Protein AF-A0AAD5J5Q8-F1 (afdb_monomer_lite)

Radius of gyration: 25.9 Å; chains: 1; bounding box: 58×42×84 Å

InterPro domains:
  IPR001480 Bulb-type lectin domain [PF01453] (125-225)
  IPR001480 Bulb-type lectin domain [PS50927] (76-200)
  IPR001480 Bulb-type lectin domain [SM00108] (83-208)
  IPR001480 Bulb-type lectin domain [cd00028] (82-208)
  IPR036426 Bulb-type lectin domain superfamily [G3DSA:2.90.10.10] (71-205)
  IPR036426 Bulb-type lectin domain superfamily [SSF51110] (126-225)

Foldseek 3Di:
DDDDDDDDDDDDWDWDWFAFDPDGDTDTDTWDDDDPPDTPPDPPDDDDPVDDGDDDDDPVVVVVVVVVPDPPPPAAQKAFQVDKAFQVGGWHAAPVRQKIWHWDDPDPDQWIWIFMFGRPDPPTDTWATFLPPFTDHHRQWMWHQDPQRWTFIAGNPPRDTSGIFDFPDHAPAGWMFGQHNQRKTFIAHPPDPPPDDPGTSGIRLVPGDPHDTPPRDDDADPVVRD

Organism: Acer negundo (NCBI:txid4023)

pLDDT: mean 70.09, std 24.11, range [25.02, 97.69]

Structure (mmCIF, N/CA/C/O backbone):
data_AF-A0AAD5J5Q8-F1
#
_entry.id   AF-A0AAD5J5Q8-F1
#
loop_
_atom_site.group_PDB
_atom_site.id
_atom_site.type_symbol
_atom_site.label_atom_id
_atom_site.label_alt_id
_atom_site.label_comp_id
_atom_site.label_asym_id
_atom_site.label_entity_id
_atom_site.label_seq_id
_atom_site.pdbx_PDB_ins_code
_atom_site.Cartn_x
_atom_site.Cartn_y
_atom_site.Cartn_z
_atom_site.occupancy
_atom_site.B_iso_or_equiv
_atom_site.auth_seq_id
_atom_site.auth_comp_id
_atom_site.auth_asym_id
_atom_site.auth_atom_id
_atom_site.pdbx_PDB_model_num
ATOM 1 N N . MET A 1 1 ? -5.977 0.776 64.882 1.00 45.34 1 MET A N 1
ATOM 2 C CA . MET A 1 1 ? -5.045 1.395 63.919 1.00 45.34 1 MET A CA 1
ATOM 3 C C . MET A 1 1 ? -3.908 0.405 63.716 1.00 45.34 1 MET A C 1
ATOM 5 O O . MET A 1 1 ? -3.032 0.314 64.561 1.00 45.34 1 MET A O 1
ATOM 9 N N . SER A 1 2 ? -4.004 -0.436 62.689 1.00 29.66 2 SER A N 1
ATOM 10 C CA . SER A 1 2 ? -2.975 -1.421 62.342 1.00 29.66 2 SER A CA 1
ATOM 11 C C . SER A 1 2 ? -3.128 -1.814 60.874 1.00 29.66 2 SER A C 1
ATOM 13 O O . SER A 1 2 ? -4.227 -2.082 60.392 1.00 29.66 2 SER A O 1
ATOM 15 N N . HIS A 1 3 ? -2.001 -1.775 60.168 1.00 35.12 3 HIS A N 1
ATOM 16 C CA . HIS A 1 3 ? -1.828 -2.230 58.798 1.00 35.12 3 HIS A CA 1
ATOM 17 C C . HIS A 1 3 ? -2.262 -3.691 58.631 1.00 35.12 3 HIS A C 1
ATOM 19 O O . HIS A 1 3 ? -1.796 -4.561 59.363 1.00 35.12 3 HIS A O 1
ATOM 25 N N . LEU A 1 4 ? -3.046 -3.965 57.589 1.00 28.20 4 LEU A N 1
ATOM 26 C CA . LEU A 1 4 ? -3.069 -5.268 56.930 1.00 28.20 4 LEU A CA 1
ATOM 27 C C . LEU A 1 4 ? -2.602 -5.063 55.488 1.00 28.20 4 LEU A C 1
ATOM 29 O O . LEU A 1 4 ? -3.319 -4.557 54.630 1.00 28.20 4 LEU A O 1
ATOM 33 N N . LEU A 1 5 ? -1.333 -5.404 55.277 1.00 28.20 5 LEU A N 1
ATOM 34 C CA . LEU A 1 5 ? -0.741 -5.683 53.978 1.00 28.20 5 LEU A CA 1
ATOM 35 C C . LEU A 1 5 ? -1.409 -6.944 53.425 1.00 28.20 5 LEU A C 1
ATOM 37 O O . LEU A 1 5 ? -1.157 -8.036 53.927 1.00 28.20 5 LEU A O 1
ATOM 41 N N . GLU A 1 6 ? -2.203 -6.813 52.368 1.00 27.95 6 GLU A N 1
ATOM 42 C CA . GLU A 1 6 ? -2.595 -7.958 51.549 1.00 27.95 6 GLU A CA 1
ATOM 43 C C . GLU A 1 6 ? -1.787 -7.907 50.246 1.00 27.95 6 GLU A C 1
ATOM 45 O O . GLU A 1 6 ? -2.148 -7.265 49.261 1.00 27.95 6 GLU A O 1
ATOM 50 N N . LYS A 1 7 ? -0.614 -8.552 50.271 1.00 28.62 7 LYS A N 1
ATOM 51 C CA . LYS A 1 7 ? 0.125 -8.902 49.056 1.00 28.62 7 LYS A CA 1
ATOM 52 C C . LYS A 1 7 ? -0.587 -10.079 48.396 1.00 28.62 7 LYS A C 1
ATOM 54 O O . LYS A 1 7 ? -0.563 -11.189 48.913 1.00 28.62 7 LYS A O 1
ATOM 59 N N . SER A 1 8 ? -1.141 -9.852 47.213 1.00 25.20 8 SER A N 1
ATOM 60 C CA . SER A 1 8 ? -1.470 -10.915 46.266 1.00 25.20 8 SER A CA 1
ATOM 61 C C . SER A 1 8 ? -1.384 -10.346 44.849 1.00 25.20 8 SER A C 1
ATOM 63 O O . SER A 1 8 ? -2.361 -9.845 44.296 1.00 25.20 8 SER A O 1
ATOM 65 N N . LEU A 1 9 ? -0.192 -10.440 44.248 1.00 26.61 9 LEU A N 1
ATOM 66 C CA . LEU A 1 9 ? -0.082 -10.510 42.796 1.00 26.61 9 LEU A CA 1
ATOM 67 C C . LEU A 1 9 ? -0.696 -11.846 42.367 1.00 26.61 9 LEU A C 1
ATOM 69 O O . LEU A 1 9 ? -0.119 -12.907 42.602 1.00 26.61 9 LEU A O 1
ATOM 73 N N . ARG A 1 10 ? -1.852 -11.790 41.710 1.00 25.02 10 ARG A N 1
ATOM 74 C CA . ARG A 1 10 ? -2.280 -12.820 40.765 1.00 25.02 10 ARG A CA 1
ATOM 75 C C . ARG A 1 10 ? -2.812 -12.120 39.530 1.00 25.02 10 ARG A C 1
ATOM 77 O O . ARG A 1 10 ? -3.832 -11.441 39.562 1.00 25.02 10 ARG A O 1
ATOM 84 N N . VAL A 1 11 ? -2.054 -12.276 38.458 1.00 30.77 11 VAL A N 1
ATOM 85 C CA . VAL A 1 11 ? -2.411 -11.879 37.103 1.00 30.77 11 VAL A CA 1
ATOM 86 C C . VAL A 1 11 ? -3.711 -12.620 36.733 1.00 30.77 11 VAL A C 1
ATOM 88 O O . VAL A 1 11 ? -3.783 -13.839 36.864 1.00 30.77 11 VAL A O 1
ATOM 91 N N . TYR A 1 12 ? -4.740 -11.852 36.353 1.00 31.75 12 TYR A N 1
ATOM 92 C CA . TYR A 1 12 ? -6.105 -12.261 35.967 1.00 31.75 12 TYR A CA 1
ATOM 93 C C . TYR A 1 12 ? -6.987 -12.942 37.029 1.00 31.75 12 TYR A C 1
ATOM 95 O O . TYR A 1 12 ? -7.215 -14.142 36.958 1.00 31.75 12 TYR A O 1
ATOM 103 N N . ASN A 1 13 ? -7.603 -12.169 37.931 1.00 32.56 13 ASN A N 1
ATOM 104 C CA . ASN A 1 13 ? -8.931 -12.492 38.482 1.00 32.56 13 ASN A CA 1
ATOM 105 C C . ASN A 1 13 ? -9.625 -11.200 38.939 1.00 32.56 13 ASN A C 1
ATOM 107 O O . ASN A 1 13 ? -9.245 -10.596 39.939 1.00 32.56 13 ASN A O 1
ATOM 111 N N . TYR A 1 14 ? -10.635 -10.765 38.191 1.00 37.22 14 TYR A N 1
ATOM 112 C CA . TYR A 1 14 ? -11.490 -9.634 38.546 1.00 37.22 14 TYR A CA 1
ATOM 113 C C . TYR A 1 14 ? -12.473 -10.064 39.646 1.00 37.22 14 TYR A C 1
ATOM 115 O O . TYR A 1 14 ? -13.093 -11.126 39.574 1.00 37.22 14 TYR A O 1
ATOM 123 N N . LYS A 1 15 ? -12.603 -9.243 40.690 1.00 36.81 15 LYS A N 1
ATOM 124 C CA . LYS A 1 15 ? -13.518 -9.468 41.816 1.00 36.81 15 LYS A CA 1
ATOM 125 C C . LYS A 1 15 ? -14.766 -8.620 41.576 1.00 36.81 15 LYS A C 1
ATOM 127 O O . LYS A 1 15 ? -14.724 -7.412 41.768 1.00 36.81 15 LYS A O 1
ATOM 132 N N . ILE A 1 16 ? -15.860 -9.233 41.126 1.00 38.16 16 ILE A N 1
ATOM 133 C CA . ILE A 1 16 ? -17.147 -8.534 40.982 1.00 38.16 16 ILE A CA 1
ATOM 134 C C . ILE A 1 16 ? -17.804 -8.457 42.364 1.00 38.16 16 ILE A C 1
ATOM 136 O O . ILE A 1 16 ? -17.923 -9.471 43.055 1.00 38.16 16 ILE A O 1
ATOM 140 N N . ILE A 1 17 ? -18.201 -7.252 42.778 1.00 40.69 17 ILE A N 1
ATOM 141 C CA . ILE A 1 17 ? -18.896 -7.002 44.045 1.00 40.69 17 ILE A CA 1
ATOM 142 C C . ILE A 1 17 ? -20.374 -6.781 43.732 1.00 40.69 17 ILE A C 1
ATOM 144 O O . ILE A 1 17 ? -20.731 -5.787 43.106 1.00 40.69 17 ILE A O 1
ATOM 148 N N . LEU A 1 18 ? -21.234 -7.687 44.192 1.00 35.91 18 LEU A N 1
ATOM 149 C CA . LEU A 1 18 ? -22.682 -7.490 44.166 1.00 35.91 18 LEU A CA 1
ATOM 150 C C . LEU A 1 18 ? -23.135 -6.973 45.538 1.00 35.91 18 LEU A C 1
ATOM 152 O O . LEU A 1 18 ? -22.719 -7.491 46.578 1.00 35.91 18 LEU A O 1
ATOM 156 N N . ARG A 1 19 ? -23.967 -5.928 45.548 1.00 37.31 19 ARG A N 1
ATOM 157 C CA . ARG A 1 19 ? -24.668 -5.434 46.742 1.00 37.31 19 ARG A CA 1
ATOM 158 C C . ARG A 1 19 ? -26.163 -5.648 46.544 1.00 37.31 19 ARG A C 1
ATOM 160 O O . ARG A 1 19 ? -26.732 -5.107 45.602 1.00 37.31 19 ARG A O 1
ATOM 167 N N . GLU A 1 20 ? -26.788 -6.394 47.446 1.00 35.38 20 GLU A N 1
ATOM 168 C CA . GLU A 1 20 ? -28.247 -6.466 47.534 1.00 35.38 20 GLU A CA 1
ATOM 169 C C . GLU A 1 20 ? -28.809 -5.181 48.155 1.00 35.38 20 GLU A C 1
ATOM 171 O O . GLU A 1 20 ? -28.300 -4.681 49.163 1.00 35.38 20 GLU A O 1
ATOM 176 N N . TYR A 1 21 ? -29.883 -4.650 47.571 1.00 29.38 21 TYR A N 1
ATOM 177 C CA . TYR A 1 21 ? -30.655 -3.570 48.182 1.00 29.38 21 TYR A CA 1
ATOM 178 C C . TYR A 1 21 ? -31.656 -4.182 49.170 1.00 29.38 21 TYR A C 1
ATOM 180 O O . TYR A 1 21 ? -32.653 -4.770 48.767 1.00 29.38 21 TYR A O 1
ATOM 188 N N . GLY A 1 22 ? -31.361 -4.074 50.469 1.00 42.50 22 GLY A N 1
ATOM 189 C CA . GLY A 1 22 ? -32.278 -4.466 51.551 1.00 42.50 22 GLY A CA 1
ATOM 190 C C . GLY A 1 22 ? -31.645 -5.242 52.711 1.00 42.50 22 GLY A C 1
ATOM 191 O O . GLY A 1 22 ? -32.155 -5.177 53.826 1.00 42.50 22 GLY A O 1
ATOM 192 N N . ARG A 1 23 ? -30.505 -5.914 52.508 1.00 37.88 23 ARG A N 1
ATOM 193 C CA . ARG A 1 23 ? -29.684 -6.502 53.585 1.00 37.88 23 ARG A CA 1
ATOM 194 C C . ARG A 1 23 ? -28.202 -6.381 53.248 1.00 37.88 23 ARG A C 1
ATOM 196 O O . ARG A 1 23 ? -27.784 -6.629 52.125 1.00 37.88 23 ARG A O 1
ATOM 203 N N . ALA A 1 24 ? -27.398 -5.993 54.236 1.00 36.62 24 ALA A N 1
ATOM 204 C CA . ALA A 1 24 ? -25.956 -5.797 54.105 1.00 36.62 24 ALA A CA 1
ATOM 205 C C . ALA A 1 24 ? -25.187 -7.132 54.039 1.00 36.62 24 ALA A C 1
ATOM 207 O O . ALA A 1 24 ? -24.360 -7.419 54.902 1.00 36.62 24 ALA A O 1
ATOM 208 N N . GLN A 1 25 ? -25.442 -7.953 53.021 1.00 35.97 25 GLN A N 1
ATOM 209 C CA . GLN A 1 25 ? -24.678 -9.170 52.766 1.00 35.97 25 GLN A CA 1
ATOM 210 C C . GLN A 1 25 ? -23.899 -9.007 51.456 1.00 35.97 25 GLN A C 1
ATOM 212 O O . GLN A 1 25 ? -24.466 -8.782 50.392 1.00 35.97 25 GLN A O 1
ATOM 217 N N . LYS A 1 26 ? -22.565 -9.045 51.551 1.00 39.25 26 LYS A N 1
ATOM 218 C CA . LYS A 1 26 ? -21.660 -9.028 50.394 1.00 39.25 26 LYS A CA 1
ATOM 219 C C . LYS A 1 26 ? -21.290 -10.467 50.063 1.00 39.25 26 LYS A C 1
ATOM 221 O O . LYS A 1 26 ? -20.663 -11.133 50.884 1.00 39.25 26 LYS A O 1
ATOM 226 N N . SER A 1 27 ? -21.640 -10.927 48.871 1.00 36.41 27 SER A N 1
ATOM 227 C CA . SER A 1 27 ? -21.160 -12.195 48.324 1.00 36.41 27 SER A CA 1
ATOM 228 C C . SER A 1 27 ? -20.102 -11.923 47.254 1.00 36.41 27 SER A C 1
ATOM 230 O O . SER A 1 27 ? -20.193 -10.965 46.485 1.00 36.41 27 SER A O 1
ATOM 232 N N . PHE A 1 28 ? -19.053 -12.746 47.236 1.00 43.06 28 PHE A N 1
ATOM 233 C CA . PHE A 1 28 ? -17.987 -12.679 46.239 1.00 43.06 28 PHE A CA 1
ATOM 234 C C . PHE A 1 28 ? -18.066 -13.926 45.367 1.00 43.06 28 PHE A C 1
ATOM 236 O O . PHE A 1 28 ? -17.956 -15.038 45.879 1.00 43.06 28 PHE A O 1
ATOM 243 N N . ILE A 1 29 ? -18.242 -13.749 44.059 1.00 42.28 29 ILE A N 1
ATOM 244 C CA . ILE A 1 29 ? -18.225 -14.852 43.095 1.00 42.28 29 ILE A CA 1
ATOM 245 C C . ILE A 1 29 ? -16.967 -14.703 42.241 1.00 42.28 29 ILE A C 1
ATOM 247 O O . ILE A 1 29 ? -16.760 -13.674 41.600 1.00 42.28 29 ILE A O 1
ATOM 251 N N . GLY A 1 30 ? -16.111 -15.726 42.254 1.00 38.97 30 GLY A N 1
ATOM 252 C CA . GLY A 1 30 ? -14.980 -15.819 41.334 1.00 38.97 30 GLY A CA 1
ATOM 253 C C . GLY A 1 30 ? -15.469 -16.243 39.952 1.00 38.97 30 GLY A C 1
ATOM 254 O O . GLY A 1 30 ? -16.093 -17.295 39.822 1.00 38.97 30 GLY A O 1
ATOM 255 N N . VAL A 1 31 ? -15.195 -15.441 38.924 1.00 49.91 31 VAL A N 1
ATOM 256 C CA . VAL A 1 31 ? -15.592 -15.718 37.533 1.00 49.91 31 VAL A CA 1
ATOM 257 C C . VAL A 1 31 ? -14.356 -16.064 36.699 1.00 49.91 31 VAL A C 1
ATOM 259 O O . VAL A 1 31 ? -13.308 -15.437 36.844 1.00 49.91 31 VAL A O 1
ATOM 262 N N . ARG A 1 32 ? -14.453 -17.111 35.866 1.00 50.84 32 ARG A N 1
ATOM 263 C CA . ARG A 1 32 ? -13.337 -17.628 35.052 1.00 50.84 32 ARG A CA 1
ATOM 264 C C . ARG A 1 32 ? -13.192 -16.865 33.724 1.00 50.84 32 ARG A C 1
ATOM 266 O O . ARG A 1 32 ? -14.126 -16.174 33.319 1.00 50.84 32 ARG A O 1
ATOM 273 N N . PRO A 1 33 ? -12.043 -16.986 33.021 1.00 44.50 33 PRO A N 1
ATOM 274 C CA . PRO A 1 33 ? -11.739 -16.212 31.816 1.00 44.50 33 PRO A CA 1
ATOM 275 C C . PRO A 1 33 ? -12.835 -16.244 30.739 1.00 44.50 33 PRO A C 1
ATOM 277 O O . PRO A 1 33 ? -13.559 -17.234 30.571 1.00 44.50 33 PRO A O 1
ATOM 280 N N . TRP A 1 34 ? -12.946 -15.125 30.022 1.00 43.31 34 TRP A N 1
ATOM 281 C CA . TRP A 1 34 ? -13.905 -14.900 28.942 1.00 43.31 34 TRP A CA 1
ATOM 282 C C . TRP A 1 34 ? -13.523 -15.701 27.694 1.00 43.31 34 TRP A C 1
ATOM 284 O O . TRP A 1 34 ? -12.360 -15.707 27.298 1.00 43.31 34 TRP A O 1
ATOM 294 N N . ASN A 1 35 ? -14.492 -16.380 27.075 1.00 45.12 35 ASN A N 1
ATOM 295 C CA . ASN A 1 35 ? -14.239 -17.316 25.972 1.00 45.12 35 ASN A CA 1
ATOM 296 C C . ASN A 1 35 ? -14.734 -16.836 24.596 1.00 45.12 35 ASN A C 1
ATOM 298 O O . ASN A 1 35 ? -14.929 -17.660 23.706 1.00 45.12 35 ASN A O 1
ATOM 302 N N . GLY A 1 36 ? -14.997 -15.540 24.421 1.00 39.34 36 GLY A N 1
ATOM 303 C CA . GLY A 1 36 ? -15.538 -15.009 23.165 1.00 39.34 36 GLY A CA 1
ATOM 304 C C . GLY A 1 36 ? -17.055 -14.812 23.146 1.00 39.34 36 GLY A C 1
ATOM 305 O O . GLY A 1 36 ? -17.546 -14.051 22.322 1.00 39.34 36 GLY A O 1
ATOM 306 N N . LEU A 1 37 ? -17.805 -15.4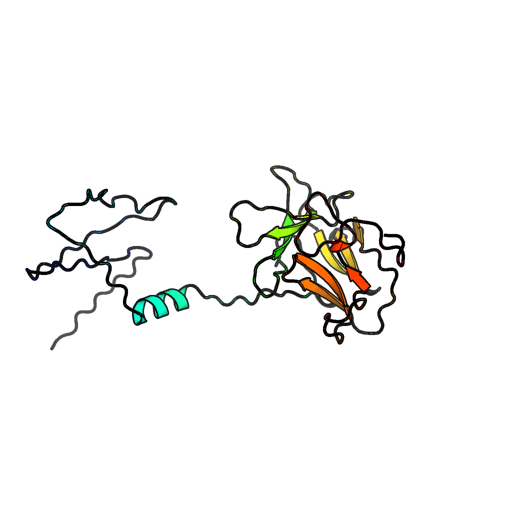63 24.046 1.00 39.19 37 LEU A N 1
ATOM 307 C CA . LEU A 1 37 ? -19.277 -15.400 24.066 1.00 39.19 37 LEU A CA 1
ATOM 308 C C . LEU A 1 37 ? -19.855 -15.108 25.459 1.00 39.19 37 LEU A C 1
ATOM 310 O O . LEU A 1 37 ? -20.883 -14.446 25.568 1.00 39.19 37 LEU A O 1
ATOM 314 N N . ARG A 1 38 ? -19.217 -15.590 26.536 1.00 44.12 38 ARG A N 1
ATOM 315 C CA . ARG A 1 38 ? -19.617 -15.333 27.934 1.00 44.12 38 ARG A CA 1
ATOM 316 C C . ARG A 1 38 ? -18.464 -15.602 28.904 1.00 44.12 38 ARG A C 1
ATOM 318 O O . ARG A 1 38 ? -17.487 -16.263 28.557 1.00 44.12 38 ARG A O 1
ATOM 325 N N . PHE A 1 39 ? -18.582 -15.135 30.146 1.00 46.56 39 PHE A N 1
ATOM 326 C CA . PHE A 1 39 ? -17.695 -15.588 31.219 1.00 46.56 39 PHE A CA 1
ATOM 327 C C . PHE A 1 39 ? -18.020 -17.040 31.573 1.00 46.56 39 PHE A C 1
ATOM 329 O O . PHE A 1 39 ? -19.175 -17.393 31.828 1.00 46.56 39 PHE A O 1
ATOM 336 N N . SER A 1 40 ? -17.008 -17.903 31.556 1.00 45.09 40 SER A N 1
ATOM 337 C CA . SER A 1 40 ? -17.187 -19.304 31.925 1.00 45.09 40 SER A CA 1
ATOM 338 C C . SER A 1 40 ? -17.491 -19.403 33.430 1.00 45.09 40 SER A C 1
ATOM 340 O O . SER A 1 40 ? -16.812 -18.805 34.260 1.00 45.09 40 SER A O 1
ATOM 342 N N . GLY A 1 41 ? -18.569 -20.104 33.795 1.00 41.28 41 GLY A N 1
ATOM 343 C CA . GLY A 1 41 ? -19.020 -20.221 35.190 1.00 41.28 41 GLY A CA 1
ATOM 344 C C . GLY A 1 41 ? -19.927 -19.094 35.702 1.00 41.28 41 GLY A C 1
ATOM 345 O O . GLY A 1 41 ? -20.354 -19.160 36.850 1.00 41.28 41 GLY A O 1
ATOM 346 N N . ALA A 1 42 ? -20.276 -18.098 34.879 1.00 43.81 42 ALA A N 1
ATOM 347 C CA . ALA A 1 42 ? -21.386 -17.208 35.211 1.00 43.81 42 ALA A CA 1
ATOM 348 C C . ALA A 1 42 ? -22.696 -18.024 35.179 1.00 43.81 42 ALA A C 1
ATOM 350 O O . ALA A 1 42 ? -22.975 -18.648 34.146 1.00 43.81 42 ALA A O 1
ATOM 351 N N . PRO A 1 43 ? -23.498 -18.062 36.264 1.00 38.22 43 PRO A N 1
ATOM 352 C CA . PRO A 1 43 ? -24.811 -18.682 36.197 1.00 38.22 43 PRO A CA 1
ATOM 353 C C . PRO A 1 43 ? -25.597 -17.966 35.099 1.00 38.22 43 PRO A C 1
ATOM 355 O O . PRO A 1 43 ? -25.645 -16.737 35.072 1.00 38.22 43 PRO A O 1
ATOM 358 N N . THR A 1 44 ? -26.206 -18.710 34.179 1.00 41.41 44 THR A N 1
ATOM 359 C CA . THR A 1 44 ? -27.238 -18.153 33.302 1.00 41.41 44 THR A CA 1
ATOM 360 C C . THR A 1 44 ? -28.401 -17.735 34.194 1.00 41.41 44 THR A C 1
ATOM 362 O O . THR A 1 44 ? -29.243 -18.561 34.548 1.00 41.41 44 THR A O 1
ATOM 365 N N . LEU A 1 45 ? -28.394 -16.478 34.639 1.00 39.78 45 LEU A N 1
ATOM 366 C CA . LEU A 1 45 ? -29.423 -15.934 35.510 1.00 39.78 45 LEU A CA 1
ATOM 367 C C . LEU A 1 45 ? -30.723 -15.858 34.704 1.00 39.78 45 LEU A C 1
ATOM 369 O O . LEU A 1 45 ? -30.864 -15.030 33.807 1.00 39.78 45 LEU A O 1
ATOM 373 N N . ARG A 1 46 ? -31.674 -16.747 35.010 1.00 33.75 46 ARG A N 1
ATOM 374 C CA . ARG A 1 46 ? -33.075 -16.528 34.640 1.00 33.75 46 ARG A CA 1
ATOM 375 C C . ARG A 1 46 ? -33.550 -15.287 35.390 1.00 33.75 46 ARG A C 1
ATOM 377 O O . ARG A 1 46 ? -33.388 -15.201 36.605 1.00 33.75 46 ARG A O 1
ATOM 384 N N . THR A 1 47 ? -34.136 -14.346 34.662 1.00 32.72 47 THR A N 1
ATOM 385 C CA . THR A 1 47 ? -34.793 -13.163 35.222 1.00 32.72 47 THR A CA 1
ATOM 386 C C . THR A 1 47 ? -35.853 -13.592 36.240 1.00 32.72 47 THR A C 1
ATOM 388 O O . THR A 1 47 ? -36.775 -14.330 35.894 1.00 32.72 47 THR A O 1
ATOM 391 N N . ASN A 1 48 ? -35.707 -13.155 37.494 1.00 33.91 48 ASN A N 1
ATOM 392 C CA . ASN A 1 48 ? -36.680 -13.363 38.568 1.00 33.91 48 ASN A CA 1
ATOM 393 C C . ASN A 1 48 ? -37.435 -12.038 38.797 1.00 33.91 48 ASN A C 1
ATOM 395 O O . ASN A 1 48 ? -36.770 -11.025 39.007 1.00 33.91 48 ASN A O 1
ATOM 399 N N . PRO A 1 49 ? -38.782 -12.013 38.782 1.00 36.59 49 PRO A N 1
ATOM 400 C CA . PRO A 1 49 ? -39.566 -10.781 38.924 1.00 36.59 49 PRO A CA 1
ATOM 401 C C . PRO A 1 49 ? -39.434 -10.080 40.292 1.00 36.59 49 PRO A C 1
ATOM 403 O O . PRO A 1 49 ? -39.977 -8.994 40.458 1.00 36.59 49 PRO A O 1
ATOM 406 N N . ILE A 1 50 ? -38.725 -10.669 41.263 1.00 32.44 50 ILE A N 1
ATOM 407 C CA . ILE A 1 50 ? -38.552 -10.127 42.623 1.00 32.44 50 ILE A CA 1
ATOM 408 C C . ILE A 1 50 ? -37.230 -9.353 42.784 1.00 32.44 50 ILE A C 1
ATOM 410 O O . ILE A 1 50 ? -37.139 -8.461 43.624 1.00 32.44 50 ILE A O 1
ATOM 414 N N . PHE A 1 51 ? -36.203 -9.656 41.981 1.00 32.75 51 PHE A N 1
ATOM 415 C CA . PHE A 1 51 ? -34.861 -9.089 42.150 1.00 32.75 51 PHE A CA 1
ATOM 416 C C . PHE A 1 51 ? -34.404 -8.364 40.887 1.00 32.75 51 PHE A C 1
ATOM 418 O O . PHE A 1 51 ? -34.215 -8.974 39.834 1.00 32.75 51 PHE A O 1
ATOM 425 N N . GLN A 1 52 ? -34.187 -7.056 41.013 1.00 31.22 52 GLN A N 1
ATOM 426 C CA . GLN A 1 52 ? -33.630 -6.220 39.957 1.00 31.22 52 GLN A CA 1
ATOM 427 C C . GLN A 1 52 ? -32.129 -6.041 40.210 1.00 31.22 52 GLN A C 1
ATOM 429 O O . GLN A 1 52 ? -31.718 -5.494 41.233 1.00 31.22 52 GLN A O 1
ATOM 434 N N . PHE A 1 53 ? -31.297 -6.540 39.295 1.00 34.97 53 PHE A N 1
ATOM 435 C CA . PHE A 1 53 ? -29.848 -6.365 39.363 1.00 34.97 53 PHE A CA 1
ATOM 436 C C . PHE A 1 53 ? -29.464 -5.124 38.565 1.00 34.97 53 PHE A C 1
ATOM 438 O O . PHE A 1 53 ? -29.636 -5.095 37.349 1.00 34.97 53 PHE A O 1
ATOM 445 N N . ASN A 1 54 ? -28.924 -4.115 39.245 1.00 32.31 54 ASN A N 1
ATOM 446 C CA . ASN A 1 54 ? -28.393 -2.924 38.595 1.00 32.31 54 ASN A CA 1
ATOM 447 C C . ASN A 1 54 ? -26.870 -3.012 38.557 1.00 32.31 54 ASN A C 1
ATOM 449 O O . ASN A 1 54 ? -26.214 -3.161 39.590 1.00 32.31 54 ASN A O 1
ATOM 453 N N . PHE A 1 55 ? -26.309 -2.913 37.356 1.00 38.31 55 PHE A N 1
ATOM 454 C CA . PHE A 1 55 ? -24.876 -2.731 37.186 1.00 38.31 55 PHE A CA 1
ATOM 455 C C . PHE A 1 55 ? -24.534 -1.291 37.564 1.00 38.31 55 PHE A C 1
ATOM 457 O O . PHE A 1 55 ? -24.957 -0.353 36.894 1.00 38.31 55 PHE A O 1
ATOM 464 N N . VAL A 1 56 ? -23.782 -1.113 38.649 1.00 38.72 56 VAL A N 1
ATOM 465 C CA . VAL A 1 56 ? -23.245 0.197 39.026 1.00 38.72 56 VAL A CA 1
ATOM 466 C C . VAL A 1 56 ? -21.853 0.306 38.420 1.00 38.72 56 VAL A C 1
ATOM 468 O O . VAL A 1 56 ? -20.898 -0.276 38.925 1.00 38.72 56 VAL A O 1
ATOM 471 N N . SER A 1 57 ? -21.764 1.012 37.298 1.00 46.41 57 SER A N 1
ATOM 472 C CA . SER A 1 57 ? -20.506 1.405 36.665 1.00 46.41 57 SER A CA 1
ATOM 473 C C . SER A 1 57 ? -20.201 2.833 37.120 1.00 46.41 57 SER A C 1
ATOM 475 O O . SER A 1 57 ? -20.978 3.732 36.808 1.00 46.41 57 SER A O 1
ATOM 477 N N . ASN A 1 58 ? -19.125 3.044 37.886 1.00 48.25 58 ASN A N 1
ATOM 478 C CA . ASN A 1 58 ? -18.690 4.392 38.264 1.00 48.25 58 ASN A CA 1
ATOM 479 C C . ASN A 1 58 ? -17.784 4.979 37.170 1.00 48.25 58 ASN A C 1
ATOM 481 O O . ASN A 1 58 ? -16.898 4.287 36.661 1.00 48.25 58 ASN A O 1
ATOM 485 N N . GLU A 1 59 ? -17.976 6.259 36.856 1.00 49.25 59 GLU A N 1
ATOM 486 C CA . GLU A 1 59 ? -17.220 6.998 35.843 1.00 49.25 59 GLU A CA 1
ATOM 487 C C . GLU A 1 59 ? -15.712 6.954 36.115 1.00 49.25 59 GLU A C 1
ATOM 489 O O . GLU A 1 59 ? -14.942 6.730 35.185 1.00 49.25 59 GLU A O 1
ATOM 494 N N . ASP A 1 60 ? -15.288 7.030 37.382 1.00 47.78 60 ASP A N 1
ATOM 495 C CA . ASP A 1 60 ? -13.869 6.993 37.771 1.00 47.78 60 ASP A CA 1
ATOM 496 C C . ASP A 1 60 ? -13.182 5.649 37.475 1.00 47.78 60 ASP A C 1
ATOM 498 O O . ASP A 1 60 ? -12.003 5.604 37.105 1.00 47.78 60 ASP A O 1
ATOM 502 N N . GLU A 1 61 ? -13.899 4.534 37.653 1.00 47.12 61 GLU A N 1
ATOM 503 C CA . GLU A 1 61 ? -13.367 3.196 37.370 1.00 47.12 61 GLU A CA 1
ATOM 504 C C . GLU A 1 61 ? -13.412 2.893 35.873 1.00 47.12 61 GLU A C 1
ATOM 506 O O . GLU A 1 61 ? -12.458 2.317 35.351 1.00 47.12 61 GLU A O 1
ATOM 511 N N . CYS A 1 62 ? -14.444 3.359 35.160 1.00 46.34 62 CYS A N 1
ATOM 512 C CA . CYS A 1 62 ? -14.484 3.318 33.699 1.00 46.34 62 CYS A CA 1
ATOM 513 C C . CYS A 1 62 ? -13.347 4.135 33.076 1.00 46.34 62 CYS A C 1
ATOM 515 O O . CYS A 1 62 ? -12.693 3.641 32.159 1.00 46.34 62 CYS A O 1
ATOM 517 N N . PHE A 1 63 ? -13.051 5.330 33.598 1.00 43.09 63 PHE A N 1
ATOM 518 C CA . PHE A 1 63 ? -11.944 6.167 33.124 1.00 43.09 63 PHE A CA 1
ATOM 519 C C . PHE A 1 63 ? -10.586 5.507 33.369 1.00 43.09 63 PHE A C 1
ATOM 521 O O . PHE A 1 63 ? -9.735 5.484 32.480 1.00 43.09 63 PHE A O 1
ATOM 528 N N . LYS A 1 64 ? -10.381 4.908 34.549 1.00 40.22 64 LYS A N 1
ATOM 529 C CA . LYS A 1 64 ? -9.144 4.171 34.853 1.00 40.22 64 LYS A CA 1
ATOM 530 C C . LYS A 1 64 ? -8.997 2.912 34.000 1.00 40.22 64 LYS A C 1
ATOM 532 O O . LYS A 1 64 ? -7.896 2.648 33.526 1.00 40.22 64 LYS A O 1
ATOM 537 N N . LEU A 1 65 ? -10.076 2.170 33.746 1.00 43.75 65 LEU A N 1
ATOM 538 C CA . LEU A 1 65 ? -10.042 1.007 32.855 1.00 43.75 65 LEU A CA 1
ATOM 539 C C . LEU A 1 65 ? -9.751 1.423 31.401 1.00 43.75 65 LEU A C 1
ATOM 541 O O . LEU A 1 65 ? -8.967 0.762 30.727 1.00 43.75 65 LEU A O 1
ATOM 545 N N . LEU A 1 66 ? -10.323 2.542 30.940 1.00 40.50 66 LEU A N 1
ATOM 546 C CA . LEU A 1 66 ? -10.093 3.105 29.604 1.00 40.50 66 LEU A CA 1
ATOM 547 C C . LEU A 1 66 ? -8.635 3.556 29.410 1.00 40.50 66 LEU A C 1
ATOM 549 O O . LEU A 1 66 ? -8.073 3.380 28.330 1.00 40.50 66 LEU A O 1
ATOM 553 N N . LEU A 1 67 ? -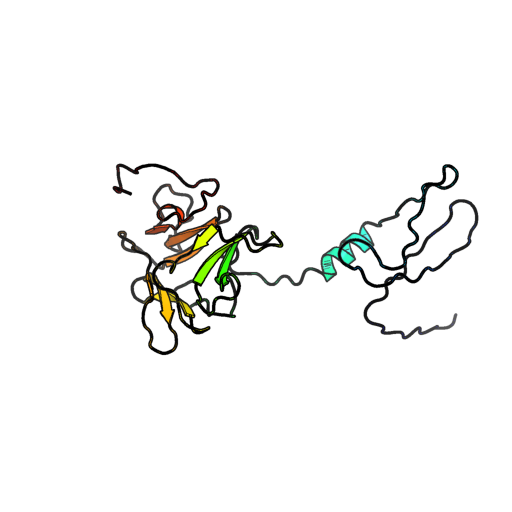8.005 4.086 30.463 1.00 42.44 67 LEU A N 1
ATOM 554 C CA . LEU A 1 67 ? -6.612 4.542 30.436 1.00 42.44 67 LEU A CA 1
ATOM 555 C C . LEU A 1 67 ? -5.596 3.386 30.446 1.00 42.44 67 LEU A C 1
ATOM 557 O O . LEU A 1 67 ? -4.552 3.504 29.810 1.00 42.44 67 LEU A O 1
ATOM 561 N N . PHE A 1 68 ? -5.892 2.253 31.095 1.00 38.59 68 PHE A N 1
ATOM 562 C CA . PHE A 1 68 ? -4.967 1.106 31.162 1.00 38.59 68 PHE A CA 1
ATOM 563 C C . PHE A 1 68 ? -4.876 0.277 29.867 1.00 38.59 68 PHE A C 1
ATOM 565 O O . PHE A 1 68 ? -3.926 -0.489 29.713 1.00 38.59 68 PHE A O 1
ATOM 572 N N . PHE A 1 69 ? -5.810 0.438 28.922 1.00 36.81 69 PHE A N 1
ATOM 573 C CA . PHE A 1 69 ? -5.732 -0.192 27.593 1.00 36.81 69 PHE A CA 1
ATOM 574 C C . PHE A 1 69 ? -5.140 0.714 26.509 1.00 36.81 69 PHE A C 1
ATOM 576 O O . PHE A 1 69 ? -4.975 0.268 25.372 1.00 36.81 69 PHE A O 1
ATOM 583 N N . TYR A 1 70 ? -4.799 1.963 26.830 1.00 37.62 70 TYR A N 1
ATOM 584 C CA . TYR A 1 70 ? -4.278 2.901 25.844 1.00 37.62 70 TYR A CA 1
ATOM 585 C C . TYR A 1 70 ? -2.750 3.008 25.915 1.00 37.62 70 TYR A C 1
ATOM 587 O O . TYR A 1 70 ? -2.178 4.048 26.228 1.00 37.62 70 TYR A O 1
ATOM 595 N N . GL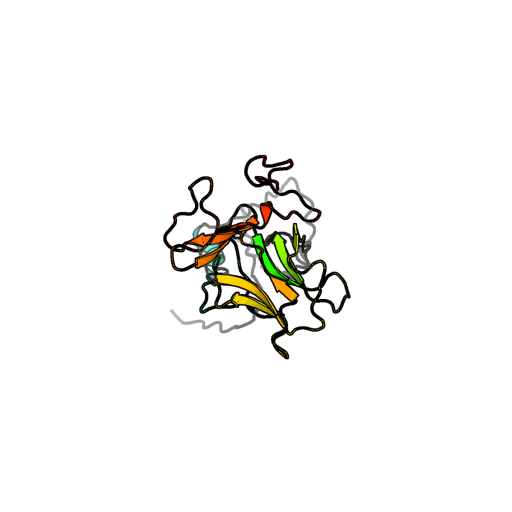U A 1 71 ? -2.070 1.927 25.535 1.00 36.25 71 GLU A N 1
ATOM 596 C CA . GLU A 1 71 ? -0.744 2.049 24.924 1.00 36.25 71 GLU A CA 1
ATOM 597 C C . GLU A 1 71 ? -0.936 2.843 23.619 1.00 36.25 71 GLU A C 1
ATOM 599 O O . GLU A 1 71 ? -1.326 2.298 22.580 1.00 36.25 71 GLU A O 1
ATOM 604 N N . PHE A 1 72 ? -0.749 4.167 23.671 1.00 39.88 72 PHE A N 1
ATOM 605 C CA . PHE A 1 72 ? -0.698 5.025 22.485 1.00 39.88 72 PHE A CA 1
ATOM 606 C C . PHE A 1 72 ? 0.580 4.692 21.701 1.00 39.88 72 PHE A C 1
ATOM 60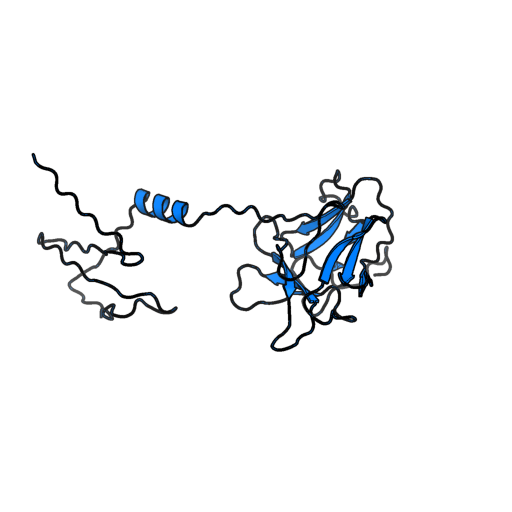8 O O . PHE A 1 72 ? 1.548 5.448 21.683 1.00 39.88 72 PHE A O 1
ATOM 615 N N . SER A 1 73 ? 0.595 3.554 21.008 1.00 46.91 73 SER A N 1
ATOM 616 C CA . SER A 1 73 ? 1.487 3.398 19.868 1.00 46.91 73 SER A CA 1
ATOM 617 C C . SER A 1 73 ? 0.893 4.225 18.730 1.00 46.91 73 SER A C 1
ATOM 619 O O . SER A 1 73 ? -0.130 3.860 18.141 1.00 46.91 73 SER A O 1
ATOM 621 N N . TYR A 1 74 ? 1.488 5.389 18.466 1.00 54.94 74 TYR A N 1
ATOM 622 C CA . TYR A 1 74 ? 1.155 6.187 17.291 1.00 54.94 74 TYR A CA 1
ATOM 623 C C . TYR A 1 74 ? 1.595 5.405 16.052 1.00 54.94 74 TYR A C 1
ATOM 625 O O . TYR A 1 74 ? 2.778 5.331 15.721 1.00 54.94 74 TYR A O 1
ATOM 633 N N . ALA A 1 75 ? 0.632 4.763 15.396 1.00 73.56 75 ALA A N 1
ATOM 634 C CA . ALA A 1 75 ? 0.858 4.170 14.092 1.00 73.56 75 ALA A CA 1
ATOM 635 C C . ALA A 1 75 ? 0.976 5.300 13.063 1.00 73.56 75 ALA A C 1
ATOM 637 O O . ALA A 1 75 ? 0.149 6.211 13.055 1.00 73.56 75 ALA A O 1
ATOM 638 N N . SER A 1 76 ? 2.016 5.250 12.229 1.00 89.00 76 SER A N 1
ATOM 639 C CA . SER A 1 76 ? 2.201 6.238 11.167 1.00 89.00 76 SER A CA 1
ATOM 640 C C . SER A 1 76 ? 1.176 6.007 10.061 1.00 89.00 76 SER A C 1
ATOM 642 O O . SER A 1 76 ? 0.906 4.859 9.700 1.00 89.00 76 SER A O 1
ATOM 644 N N . ASP A 1 77 ? 0.646 7.086 9.497 1.00 93.56 77 ASP A N 1
ATOM 645 C CA . ASP A 1 77 ? -0.153 7.086 8.270 1.00 93.56 77 ASP A CA 1
ATOM 646 C C . ASP A 1 77 ? 0.689 7.446 7.035 1.00 93.56 77 ASP A C 1
ATOM 648 O O . ASP A 1 77 ? 0.182 7.387 5.917 1.00 93.56 77 ASP A O 1
ATOM 652 N N . THR A 1 78 ? 1.969 7.800 7.222 1.00 94.19 78 THR A N 1
ATOM 653 C CA . THR A 1 78 ? 2.882 8.263 6.165 1.00 94.19 78 THR A CA 1
ATOM 654 C C . THR A 1 78 ? 4.217 7.508 6.112 1.00 94.19 78 THR A C 1
ATOM 656 O O . THR A 1 78 ? 4.748 7.052 7.131 1.00 94.19 78 THR A O 1
ATOM 659 N N . ILE A 1 79 ? 4.772 7.397 4.903 1.00 94.25 79 ILE A N 1
ATOM 660 C CA . ILE A 1 79 ? 6.132 6.931 4.611 1.00 94.25 79 ILE A CA 1
ATOM 661 C C . ILE A 1 79 ? 6.850 8.035 3.828 1.00 94.25 79 ILE A C 1
ATOM 663 O O . ILE A 1 79 ? 6.386 8.453 2.767 1.00 94.25 79 ILE A O 1
ATOM 667 N N . SER A 1 80 ? 7.987 8.490 4.351 1.00 93.31 80 SER A N 1
ATOM 668 C CA . SER A 1 80 ? 8.936 9.380 3.672 1.00 93.31 80 SER A CA 1
ATOM 669 C C . SER A 1 80 ? 10.032 8.568 2.959 1.00 93.31 80 SER A C 1
ATOM 671 O O . SER A 1 80 ? 10.217 7.394 3.282 1.00 93.31 80 SER A O 1
ATOM 673 N N . PRO A 1 81 ? 10.831 9.167 2.055 1.00 91.12 81 PRO A N 1
ATOM 674 C CA . PRO A 1 81 ? 11.921 8.468 1.360 1.00 91.12 81 PRO A CA 1
ATOM 675 C C . PRO A 1 81 ? 12.998 7.872 2.279 1.00 91.12 81 PRO A C 1
ATOM 677 O O . PRO A 1 81 ? 13.706 6.947 1.894 1.00 91.12 81 PRO A O 1
ATOM 680 N N . SER A 1 82 ? 13.118 8.380 3.507 1.00 90.56 82 SER A N 1
ATOM 681 C CA . SER A 1 82 ? 14.025 7.861 4.537 1.00 90.56 82 SER A CA 1
ATOM 682 C C . SER A 1 82 ? 13.501 6.617 5.266 1.00 90.56 82 SER A C 1
ATOM 684 O O . SER A 1 82 ? 14.248 5.992 6.017 1.00 90.56 82 SER A O 1
ATOM 686 N N . ASN A 1 83 ? 12.233 6.257 5.065 1.00 91.81 83 ASN A N 1
ATOM 687 C CA . ASN A 1 83 ? 11.537 5.209 5.798 1.00 91.81 83 ASN A CA 1
ATOM 688 C C . ASN A 1 83 ? 11.026 4.109 4.861 1.00 91.81 83 ASN A C 1
ATOM 690 O O . ASN A 1 83 ? 10.837 4.302 3.661 1.00 91.81 83 ASN A O 1
ATOM 694 N N . PHE A 1 84 ? 10.769 2.931 5.427 1.00 93.69 84 PHE A N 1
ATOM 695 C CA . PHE A 1 84 ? 10.216 1.798 4.693 1.00 93.69 84 PHE A CA 1
ATOM 696 C C . PHE A 1 84 ? 9.369 0.901 5.597 1.00 93.69 84 PHE A C 1
ATOM 698 O O . PHE A 1 84 ? 9.571 0.836 6.812 1.00 93.69 84 PHE A O 1
ATOM 705 N N . ILE A 1 85 ? 8.453 0.154 4.986 1.00 94.62 85 ILE A N 1
ATOM 706 C CA . ILE A 1 85 ? 7.745 -0.957 5.621 1.00 94.62 85 ILE A CA 1
ATOM 707 C C . ILE A 1 85 ? 8.418 -2.246 5.178 1.00 94.62 85 ILE A C 1
ATOM 709 O O . ILE A 1 85 ? 8.598 -2.490 3.989 1.00 94.62 85 ILE A O 1
ATOM 713 N N . SER A 1 86 ? 8.798 -3.081 6.139 1.00 94.06 86 SER A N 1
ATOM 714 C CA . SER A 1 86 ? 9.339 -4.409 5.855 1.00 94.06 86 SER A CA 1
ATOM 715 C C . SER A 1 86 ? 8.314 -5.482 6.156 1.00 94.06 86 SER A C 1
ATOM 717 O O . SER A 1 86 ? 7.427 -5.294 6.990 1.00 94.06 86 SER A O 1
ATOM 719 N N . ASP A 1 87 ? 8.439 -6.610 5.469 1.00 91.31 87 ASP A N 1
ATOM 720 C CA . ASP A 1 87 ? 7.625 -7.775 5.757 1.00 91.31 87 ASP A CA 1
ATOM 721 C C . ASP A 1 87 ? 7.829 -8.246 7.210 1.00 91.31 87 ASP A C 1
ATOM 723 O O . ASP A 1 87 ? 8.955 -8.278 7.708 1.00 91.31 87 ASP A O 1
ATOM 727 N N . ASN A 1 88 ? 6.730 -8.567 7.898 1.00 86.88 88 ASN A N 1
ATOM 728 C CA . ASN A 1 88 ? 6.643 -8.799 9.348 1.00 86.88 88 ASN A CA 1
ATOM 729 C C . ASN A 1 88 ? 7.090 -7.610 10.224 1.00 86.88 88 ASN A C 1
ATOM 731 O O . ASN A 1 88 ? 7.321 -7.773 11.422 1.00 86.88 88 ASN A O 1
ATOM 735 N N . GLY A 1 89 ? 7.227 -6.422 9.636 1.00 87.50 89 GLY A N 1
ATOM 736 C CA . GLY A 1 89 ? 7.516 -5.178 10.334 1.00 87.50 89 GLY A CA 1
ATOM 737 C C . GLY A 1 89 ? 6.253 -4.399 10.707 1.00 87.50 89 GLY A C 1
ATOM 738 O O . GLY A 1 89 ? 5.153 -4.938 10.809 1.00 87.50 89 GLY A O 1
ATOM 739 N N . LYS A 1 90 ? 6.433 -3.090 10.909 1.00 90.56 90 LYS A N 1
ATOM 740 C CA . LYS A 1 90 ? 5.341 -2.148 11.187 1.00 90.56 90 LYS A CA 1
ATOM 741 C C . LYS A 1 90 ? 4.418 -1.993 9.975 1.00 90.56 90 LYS A C 1
ATOM 743 O O . LYS A 1 90 ? 4.873 -2.075 8.839 1.00 90.56 90 LYS A O 1
ATOM 748 N N . THR A 1 91 ? 3.149 -1.707 10.231 1.00 95.00 91 THR A N 1
ATOM 749 C CA . THR A 1 91 ? 2.140 -1.366 9.222 1.00 95.00 91 THR A CA 1
ATOM 750 C C . THR A 1 91 ? 1.930 0.146 9.144 1.00 95.00 91 THR A C 1
ATOM 752 O O . THR A 1 91 ? 2.316 0.888 10.052 1.00 95.00 91 THR A O 1
ATOM 755 N N . LEU A 1 92 ? 1.314 0.598 8.051 1.00 95.88 92 LEU A N 1
ATOM 756 C CA . LEU A 1 92 ? 0.780 1.953 7.926 1.00 95.88 92 LEU A CA 1
ATOM 757 C C . LEU A 1 92 ? -0.688 1.935 8.331 1.00 95.88 92 LEU A C 1
ATOM 759 O O . LEU A 1 92 ? -1.422 1.034 7.930 1.00 95.88 92 LEU A O 1
ATOM 763 N N . VAL A 1 93 ? -1.144 2.919 9.090 1.00 95.75 93 VAL A N 1
ATOM 764 C CA . VAL A 1 93 ? -2.523 2.966 9.581 1.00 95.75 93 VAL A CA 1
ATOM 765 C C . VAL A 1 93 ? -3.087 4.344 9.300 1.00 95.75 93 VAL A C 1
ATOM 767 O O . VAL A 1 93 ? -2.481 5.335 9.683 1.00 95.75 93 VAL A O 1
ATOM 770 N N . SER A 1 94 ? -4.259 4.409 8.667 1.00 94.12 94 SER A N 1
ATOM 771 C CA . SER A 1 94 ? -4.961 5.680 8.438 1.00 94.12 94 SER A CA 1
ATOM 772 C C . SER A 1 94 ? -5.183 6.423 9.764 1.00 94.12 94 SER A C 1
ATOM 774 O O . SER A 1 94 ? -5.380 5.764 10.788 1.00 94.12 94 SER A O 1
ATOM 776 N N . LYS A 1 95 ? -5.229 7.759 9.765 1.00 90.56 95 LYS A N 1
ATOM 777 C CA . LYS A 1 95 ? -5.353 8.582 10.989 1.00 90.56 95 LYS A CA 1
ATOM 778 C C . LYS A 1 95 ? -6.488 8.148 11.927 1.00 90.56 95 LYS A C 1
ATOM 780 O O . LYS A 1 95 ? -6.290 8.056 13.134 1.00 90.56 95 LYS A O 1
ATOM 785 N N . GLU A 1 96 ? -7.655 7.819 11.378 1.00 88.75 96 GLU A N 1
ATOM 786 C CA . GLU A 1 96 ? -8.832 7.356 12.138 1.00 88.75 96 GLU A CA 1
ATOM 787 C C . GLU A 1 96 ? -8.835 5.845 12.416 1.00 88.75 96 GLU A C 1
ATOM 789 O O . GLU A 1 96 ? -9.826 5.291 12.888 1.00 88.75 96 GLU A O 1
ATOM 794 N N . LYS A 1 97 ? -7.736 5.144 12.120 1.00 89.81 97 LYS A N 1
ATOM 795 C CA . LYS A 1 97 ? -7.585 3.695 12.320 1.00 89.81 97 LYS A CA 1
ATOM 796 C C . LYS A 1 97 ? -8.673 2.876 11.606 1.00 89.81 97 LYS A C 1
ATOM 798 O O . LYS A 1 97 ? -9.048 1.810 12.086 1.00 89.81 97 LYS A O 1
ATOM 803 N N . ARG A 1 98 ? -9.173 3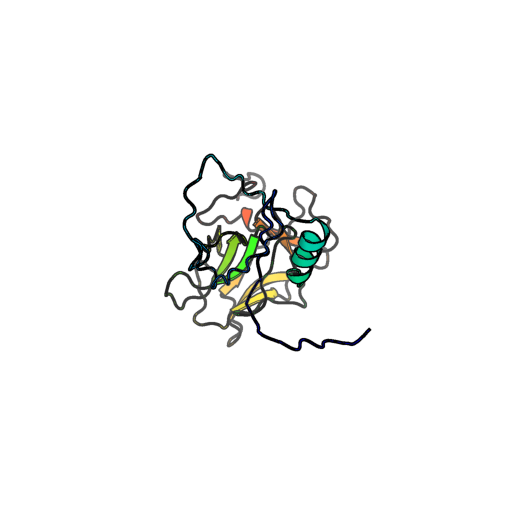.357 10.462 1.00 88.69 98 ARG A N 1
ATOM 804 C CA . ARG A 1 98 ? -10.167 2.662 9.624 1.00 88.69 98 ARG A CA 1
ATOM 805 C C . ARG A 1 98 ? -9.512 1.630 8.712 1.00 88.69 98 ARG A C 1
ATOM 807 O O . ARG A 1 98 ? -9.979 0.493 8.630 1.00 88.69 98 ARG A O 1
ATOM 814 N N . PHE A 1 99 ? -8.405 2.019 8.090 1.00 94.62 99 PHE A N 1
ATOM 815 C CA . PHE A 1 99 ? -7.641 1.201 7.159 1.00 94.62 99 PHE A CA 1
ATOM 816 C C . PHE A 1 99 ? -6.215 0.977 7.649 1.00 94.62 99 PHE A C 1
ATOM 818 O O . PHE A 1 99 ? -5.636 1.796 8.371 1.00 94.62 99 PHE A O 1
ATOM 825 N N . GLU A 1 100 ? -5.655 -0.148 7.232 1.00 96.56 100 GLU A N 1
ATOM 826 C CA . GLU A 1 100 ? -4.285 -0.548 7.506 1.00 96.56 100 GLU A CA 1
ATOM 827 C C . GLU A 1 100 ? -3.646 -1.115 6.238 1.00 96.56 100 GLU A C 1
ATOM 829 O O . GLU A 1 100 ? -4.286 -1.855 5.494 1.00 96.56 100 GLU A O 1
ATOM 834 N N . LEU A 1 101 ? -2.389 -0.752 5.995 1.00 97.69 101 LEU A N 1
ATOM 835 C CA . LEU A 1 101 ? -1.570 -1.202 4.876 1.00 97.69 101 LEU A CA 1
ATOM 836 C C . LEU A 1 101 ? -0.371 -1.986 5.408 1.00 97.69 101 LEU A C 1
ATOM 838 O O . LEU A 1 101 ? 0.349 -1.529 6.302 1.00 97.69 101 LEU A O 1
ATOM 842 N N . GLY A 1 102 ? -0.091 -3.130 4.794 1.00 96.75 102 GLY A N 1
ATOM 843 C CA . GLY A 1 102 ? 1.117 -3.890 5.088 1.00 96.75 102 GLY A CA 1
ATOM 844 C C . GLY A 1 102 ? 1.257 -5.157 4.259 1.00 96.75 102 GLY A C 1
ATOM 845 O O . GLY A 1 102 ? 0.531 -5.378 3.289 1.00 96.75 102 GLY A O 1
ATOM 846 N N . PHE A 1 103 ? 2.209 -5.998 4.663 1.00 96.19 103 PHE A N 1
ATOM 847 C CA . PHE A 1 103 ? 2.438 -7.296 4.038 1.00 96.19 103 PHE A CA 1
ATOM 848 C C . PHE A 1 103 ? 1.486 -8.366 4.583 1.00 96.19 103 PHE A C 1
ATOM 850 O O . PHE A 1 103 ? 1.243 -8.458 5.790 1.00 96.19 103 PHE A O 1
ATOM 857 N N . PHE A 1 104 ? 0.970 -9.217 3.701 1.00 93.50 104 PHE A N 1
ATOM 858 C CA . PHE A 1 104 ? 0.116 -10.342 4.070 1.00 93.50 104 PHE A CA 1
ATOM 859 C C . PHE A 1 104 ? 0.286 -11.542 3.129 1.00 93.50 104 PHE A C 1
ATOM 861 O O . PHE A 1 104 ? 0.864 -11.436 2.047 1.00 93.50 104 PHE A O 1
ATOM 868 N N . SER A 1 105 ? -0.248 -12.686 3.565 1.00 93.31 105 SER A N 1
ATOM 869 C CA . SER A 1 105 ? -0.415 -13.894 2.752 1.00 93.31 105 SER A CA 1
ATOM 870 C C . SER A 1 105 ? -1.892 -14.285 2.719 1.00 93.31 105 SER A C 1
ATOM 872 O O . SER A 1 105 ? -2.523 -14.291 3.780 1.00 93.31 105 SER A O 1
ATOM 874 N N . PRO A 1 106 ? -2.461 -14.605 1.545 1.00 89.81 106 PRO A N 1
ATOM 875 C CA . PRO A 1 106 ? -3.826 -15.103 1.448 1.00 89.81 106 PRO A CA 1
ATOM 876 C C . PRO A 1 106 ? -3.892 -16.587 1.837 1.00 89.81 106 PRO A C 1
ATOM 878 O O . PRO A 1 106 ? -3.161 -17.417 1.291 1.00 89.81 106 PRO A O 1
ATOM 881 N N . GLY A 1 107 ? -4.795 -16.929 2.760 1.00 87.38 107 GLY A N 1
ATOM 882 C CA . GLY A 1 107 ? -5.024 -18.312 3.193 1.00 87.38 107 GLY A CA 1
ATOM 883 C C . GLY A 1 107 ? -3.740 -19.006 3.662 1.00 87.38 107 GLY A C 1
ATOM 884 O O . GLY A 1 107 ? -3.006 -18.477 4.492 1.00 87.38 107 GLY A O 1
ATOM 885 N N . SER A 1 108 ? -3.464 -20.189 3.110 1.00 87.75 108 SER A N 1
ATOM 886 C CA . SER A 1 108 ? -2.253 -20.978 3.377 1.00 87.75 108 SER A CA 1
ATOM 887 C C . SER A 1 108 ? -1.128 -20.756 2.354 1.00 87.75 108 SER A C 1
ATOM 889 O O . SER A 1 108 ? -0.157 -21.516 2.333 1.00 87.75 108 SER A O 1
ATOM 891 N N . SER A 1 109 ? -1.255 -19.759 1.471 1.00 88.94 109 SER A N 1
ATOM 892 C CA . SER A 1 109 ? -0.240 -19.471 0.455 1.00 88.94 109 SER A CA 1
ATOM 893 C C . SER A 1 109 ? 1.041 -18.918 1.081 1.00 88.94 109 SER A C 1
ATOM 895 O O . SER A 1 109 ? 1.004 -18.142 2.034 1.00 88.94 109 SER A O 1
ATOM 897 N N . LYS A 1 110 ? 2.191 -19.271 0.496 1.00 88.69 110 LYS A N 1
ATOM 898 C CA . LYS A 1 110 ? 3.499 -18.694 0.851 1.00 88.69 110 LYS A CA 1
ATOM 899 C C . LYS A 1 110 ? 3.788 -17.378 0.125 1.00 88.69 110 LYS A C 1
ATOM 901 O O . LYS A 1 110 ? 4.784 -16.725 0.435 1.00 88.69 110 LYS A O 1
ATOM 906 N N . ASN A 1 111 ? 2.938 -16.994 -0.826 1.00 91.69 111 ASN A N 1
ATOM 907 C CA . ASN A 1 111 ? 3.077 -15.737 -1.547 1.00 91.69 111 ASN A CA 1
ATOM 908 C C . ASN A 1 111 ? 2.850 -14.561 -0.595 1.00 91.69 111 ASN A C 1
ATOM 910 O O . ASN A 1 111 ? 1.957 -14.595 0.263 1.00 91.69 111 ASN A O 1
ATOM 914 N N . ARG A 1 112 ? 3.659 -13.516 -0.764 1.00 94.38 112 ARG A N 1
ATOM 915 C CA . ARG A 1 112 ? 3.569 -12.266 -0.012 1.00 94.38 112 ARG A CA 1
ATOM 916 C C . ARG A 1 112 ? 3.121 -11.131 -0.915 1.00 94.38 112 ARG A C 1
ATOM 918 O O . ARG A 1 112 ? 3.645 -10.931 -2.016 1.00 94.38 112 ARG A O 1
ATOM 925 N N . TYR A 1 113 ? 2.167 -10.372 -0.398 1.00 94.94 113 TYR A N 1
ATOM 926 C CA . TYR A 1 113 ? 1.569 -9.229 -1.066 1.00 94.94 113 TYR A CA 1
ATOM 927 C C . TYR A 1 113 ? 1.549 -8.023 -0.140 1.00 94.94 113 TYR A C 1
ATOM 929 O O . TYR A 1 113 ? 1.430 -8.175 1.074 1.00 94.94 113 TYR A O 1
ATOM 937 N N . VAL A 1 114 ? 1.619 -6.835 -0.725 1.00 97.12 114 VAL A N 1
ATOM 938 C CA . VAL A 1 114 ? 1.290 -5.575 -0.062 1.00 97.12 114 VAL A CA 1
ATOM 939 C C . VAL A 1 114 ? -0.168 -5.266 -0.352 1.00 97.12 114 VAL A C 1
ATOM 941 O O . VAL A 1 114 ? -0.569 -5.221 -1.516 1.00 97.12 114 VAL A O 1
ATOM 944 N N . GLY A 1 115 ? -0.959 -5.045 0.692 1.00 96.38 115 GLY A N 1
ATOM 945 C CA . GLY A 1 115 ? -2.366 -4.706 0.531 1.00 96.38 115 GLY A CA 1
ATOM 946 C C . GLY A 1 115 ? -2.907 -3.833 1.645 1.00 96.38 115 GLY A C 1
ATOM 947 O O . GLY A 1 115 ? -2.264 -3.661 2.681 1.00 96.38 115 GLY A O 1
ATOM 948 N N . ILE A 1 116 ? -4.089 -3.284 1.387 1.00 96.06 116 ILE A N 1
ATOM 949 C CA . ILE A 1 116 ? -4.868 -2.462 2.313 1.00 96.06 116 ILE A CA 1
ATOM 950 C C . ILE A 1 116 ? -6.049 -3.299 2.790 1.00 96.06 116 ILE A C 1
ATOM 952 O O . ILE A 1 116 ? -6.689 -3.974 1.983 1.00 96.06 116 ILE A O 1
ATOM 956 N N . TRP A 1 117 ? -6.356 -3.262 4.081 1.00 94.81 117 TRP A N 1
ATOM 957 C CA . TRP A 1 117 ? -7.522 -3.921 4.670 1.00 94.81 117 TRP A CA 1
ATOM 958 C C . TRP A 1 117 ? -8.199 -3.035 5.715 1.00 94.81 117 TRP A C 1
ATOM 960 O O . TRP A 1 117 ? -7.618 -2.069 6.217 1.00 94.81 117 TRP A O 1
ATOM 970 N N . TYR A 1 118 ? -9.437 -3.379 6.068 1.00 88.44 118 TYR A N 1
ATOM 971 C CA . TYR A 1 118 ? -10.115 -2.773 7.213 1.00 88.44 118 TYR A CA 1
ATOM 972 C C . TYR A 1 118 ? -9.438 -3.191 8.518 1.00 88.44 118 TYR A C 1
ATOM 974 O O . TYR A 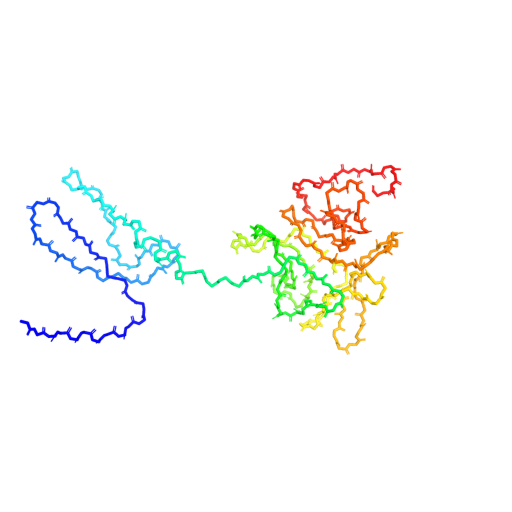1 118 ? -9.319 -4.382 8.807 1.00 88.44 118 TYR A O 1
ATOM 982 N N . LYS A 1 119 ? -9.032 -2.218 9.334 1.00 87.69 119 LYS A N 1
ATOM 983 C CA . LYS A 1 119 ? -8.284 -2.484 10.569 1.00 87.69 119 LYS A CA 1
ATOM 984 C C . LYS A 1 119 ? -9.145 -3.092 11.679 1.00 87.69 119 LYS A C 1
ATOM 986 O O . LYS A 1 119 ? -8.694 -3.974 12.400 1.00 87.69 119 LYS A O 1
ATOM 991 N N . ASN A 1 120 ? -10.388 -2.629 11.809 1.00 84.94 120 ASN A N 1
ATOM 992 C CA . ASN A 1 120 ? -11.265 -2.974 12.935 1.00 84.94 120 ASN A CA 1
ATOM 993 C C . ASN A 1 120 ? -12.260 -4.104 12.609 1.00 84.94 120 ASN A C 1
ATOM 995 O O . ASN A 1 120 ? -13.295 -4.218 13.259 1.00 84.94 120 ASN A O 1
ATOM 999 N N . ILE A 1 121 ? -11.967 -4.931 11.599 1.00 78.94 121 ILE A N 1
ATOM 1000 C CA . ILE A 1 121 ? -12.769 -6.110 11.248 1.00 78.94 121 ILE A CA 1
ATOM 1001 C C . ILE A 1 121 ? -11.963 -7.362 11.594 1.00 78.94 121 ILE A C 1
ATOM 1003 O O . ILE A 1 121 ? -10.818 -7.505 11.173 1.00 78.94 121 ILE A O 1
ATOM 1007 N N . ALA A 1 122 ? -12.565 -8.275 12.363 1.00 79.50 122 ALA A N 1
ATOM 1008 C CA . ALA A 1 122 ? -11.885 -9.474 12.861 1.00 79.50 122 ALA A CA 1
ATOM 1009 C C . ALA A 1 122 ? -11.365 -10.379 11.730 1.00 79.50 122 ALA A C 1
ATOM 1011 O O . ALA A 1 122 ? -10.272 -10.936 11.817 1.00 79.50 122 ALA A O 1
ATOM 1012 N N . VAL A 1 123 ? -12.145 -10.510 10.654 1.00 84.44 123 VAL A N 1
ATOM 1013 C CA . VAL A 1 123 ? -11.724 -11.207 9.437 1.00 84.44 123 VAL A CA 1
ATOM 1014 C C . VAL A 1 123 ? -11.011 -10.209 8.532 1.00 84.44 123 VAL A C 1
ATOM 1016 O O . VAL A 1 123 ? -11.611 -9.228 8.086 1.00 84.44 123 VAL A O 1
ATOM 1019 N N . ARG A 1 124 ? -9.730 -10.470 8.241 1.00 82.75 124 ARG A N 1
ATOM 1020 C CA . ARG A 1 124 ? -8.911 -9.605 7.384 1.00 82.75 124 ARG A CA 1
ATOM 1021 C C . ARG A 1 124 ? -9.525 -9.513 5.987 1.00 82.75 124 ARG A C 1
ATOM 1023 O O . ARG A 1 124 ? -9.376 -10.420 5.174 1.00 82.75 124 ARG A O 1
ATOM 1030 N N . THR A 1 125 ? -10.187 -8.393 5.730 1.00 86.94 125 THR A N 1
ATOM 1031 C CA . THR A 1 125 ? -10.861 -8.095 4.465 1.00 86.94 125 THR A CA 1
ATOM 1032 C C . THR A 1 125 ? -9.983 -7.137 3.675 1.00 86.94 125 THR A C 1
ATOM 1034 O O . THR A 1 125 ? -9.922 -5.948 3.990 1.00 86.94 125 THR A O 1
ATOM 1037 N N . VAL A 1 126 ? -9.239 -7.684 2.715 1.00 90.06 126 VAL A N 1
ATOM 1038 C CA . VAL A 1 126 ? -8.319 -6.929 1.856 1.00 90.06 126 VAL A CA 1
ATOM 1039 C C . VAL A 1 126 ? -9.123 -6.249 0.753 1.00 90.06 126 VAL A C 1
ATOM 1041 O O . VAL A 1 126 ? -9.931 -6.900 0.107 1.00 90.06 126 VAL A O 1
ATOM 1044 N N . VAL A 1 127 ? -8.902 -4.951 0.561 1.00 87.50 127 VAL A N 1
ATOM 1045 C CA . VAL A 1 127 ? -9.666 -4.097 -0.366 1.00 87.50 127 VAL A CA 1
ATOM 1046 C C . VAL A 1 127 ? -8.821 -3.578 -1.530 1.00 87.50 127 VAL A C 1
ATOM 1048 O O . VAL A 1 127 ? -9.352 -3.096 -2.525 1.00 87.50 127 VAL A O 1
ATOM 1051 N N . TRP A 1 128 ? -7.494 -3.677 -1.423 1.00 93.94 128 TRP A N 1
ATOM 1052 C CA . TRP A 1 128 ? -6.562 -3.285 -2.476 1.00 93.94 128 TRP A CA 1
ATOM 1053 C C . TRP A 1 128 ? -5.244 -4.055 -2.349 1.00 93.94 128 TRP A C 1
ATOM 1055 O O . TRP A 1 128 ? -4.793 -4.316 -1.230 1.00 93.94 128 TRP A O 1
ATOM 1065 N N . VAL A 1 129 ? -4.615 -4.409 -3.475 1.00 94.62 129 VAL A N 1
ATOM 1066 C CA . VAL A 1 129 ? -3.359 -5.178 -3.525 1.00 94.62 129 VAL A CA 1
ATOM 1067 C C . VAL A 1 129 ? -2.414 -4.594 -4.576 1.00 94.62 129 VAL A C 1
ATOM 1069 O O . VAL A 1 129 ? -2.752 -4.554 -5.756 1.00 94.62 129 VAL A O 1
ATOM 1072 N N . ALA A 1 130 ? -1.199 -4.219 -4.166 1.00 93.19 130 ALA A N 1
ATOM 1073 C CA . ALA A 1 130 ? -0.199 -3.621 -5.051 1.00 93.19 130 ALA A CA 1
ATOM 1074 C C . ALA A 1 130 ? 0.351 -4.650 -6.053 1.00 93.19 130 ALA A C 1
ATOM 1076 O O . ALA A 1 130 ? 0.066 -4.637 -7.249 1.00 93.19 130 ALA A O 1
ATOM 1077 N N . ASN A 1 131 ? 1.118 -5.614 -5.550 1.00 93.88 131 ASN A N 1
ATOM 1078 C CA . ASN A 1 131 ? 1.855 -6.589 -6.345 1.00 93.88 131 ASN A CA 1
ATOM 1079 C C . ASN A 1 131 ? 1.008 -7.835 -6.666 1.00 93.88 131 ASN A C 1
ATOM 1081 O O . ASN A 1 131 ? 1.473 -8.966 -6.546 1.00 93.88 131 ASN A O 1
ATOM 1085 N N . ARG A 1 132 ? -0.252 -7.629 -7.074 1.00 89.94 132 ARG A N 1
ATOM 1086 C CA . ARG A 1 132 ? -1.210 -8.709 -7.384 1.00 89.94 132 ARG A CA 1
ATOM 1087 C C . ARG A 1 132 ? -0.740 -9.640 -8.510 1.00 89.94 132 ARG A C 1
ATOM 1089 O O . ARG A 1 132 ? -1.021 -10.830 -8.457 1.00 89.94 132 ARG A O 1
ATOM 1096 N N . ILE A 1 133 ? -0.028 -9.092 -9.502 1.00 89.44 133 ILE A N 1
ATOM 1097 C CA . ILE A 1 133 ? 0.485 -9.829 -10.672 1.00 89.44 133 ILE A CA 1
ATOM 1098 C C . ILE A 1 133 ? 1.778 -10.576 -10.317 1.00 89.44 133 ILE A C 1
ATOM 1100 O O . ILE A 1 133 ? 1.928 -11.745 -10.654 1.00 89.44 133 ILE A O 1
ATOM 1104 N N . ASN A 1 134 ? 2.684 -9.909 -9.593 1.00 91.88 134 ASN A N 1
ATOM 1105 C CA . ASN A 1 134 ? 4.023 -10.405 -9.271 1.00 91.88 134 ASN A CA 1
ATOM 1106 C C . ASN A 1 134 ? 4.193 -10.552 -7.743 1.00 91.88 134 ASN A C 1
ATOM 1108 O O . ASN A 1 134 ? 4.698 -9.636 -7.082 1.00 91.88 134 ASN A O 1
ATOM 1112 N N . PRO A 1 135 ? 3.749 -11.673 -7.140 1.00 92.69 135 PRO A N 1
ATOM 1113 C CA . PRO A 1 135 ? 3.945 -11.930 -5.716 1.00 92.69 135 PRO A CA 1
ATOM 1114 C C . PRO A 1 135 ? 5.423 -12.047 -5.339 1.00 92.69 135 PRO A C 1
ATOM 1116 O O . PRO A 1 135 ? 6.261 -12.440 -6.149 1.00 92.69 135 PRO A O 1
ATOM 1119 N N . ILE A 1 136 ? 5.729 -11.780 -4.069 1.00 91.19 136 ILE A N 1
ATOM 1120 C CA . ILE A 1 136 ? 7.047 -12.082 -3.503 1.00 91.19 136 ILE A CA 1
ATOM 1121 C C . ILE A 1 136 ? 7.015 -13.488 -2.915 1.00 91.19 136 ILE A C 1
ATOM 1123 O O . ILE A 1 136 ? 6.102 -13.840 -2.164 1.00 91.19 136 ILE A O 1
ATOM 1127 N N . ASN A 1 137 ? 8.043 -14.274 -3.220 1.00 82.12 137 ASN A N 1
ATOM 1128 C CA . ASN A 1 137 ? 8.268 -15.549 -2.559 1.00 82.12 137 ASN A CA 1
ATOM 1129 C C . ASN A 1 137 ? 8.974 -15.302 -1.221 1.00 82.12 137 ASN A C 1
ATOM 1131 O O . ASN A 1 137 ? 10.020 -14.652 -1.182 1.00 82.12 137 ASN A O 1
ATOM 1135 N N . TYR A 1 138 ? 8.423 -15.867 -0.143 1.00 78.56 138 TYR A N 1
ATOM 1136 C CA . TYR A 1 138 ? 8.937 -15.740 1.228 1.00 78.56 138 TYR A CA 1
ATOM 1137 C C . TYR A 1 138 ? 8.850 -14.323 1.820 1.00 78.56 138 TYR A C 1
ATOM 1139 O O . TYR A 1 138 ? 8.542 -13.342 1.148 1.00 78.56 138 TYR A O 1
ATOM 1147 N N . SER A 1 139 ? 9.138 -14.208 3.116 1.00 81.12 139 SER A N 1
ATOM 1148 C CA . SER A 1 139 ? 8.997 -12.980 3.905 1.00 81.12 139 SER A CA 1
ATOM 1149 C C . SER A 1 139 ? 10.204 -12.039 3.809 1.00 81.12 139 SER A C 1
ATOM 1151 O O . SER A 1 139 ? 10.895 -11.776 4.793 1.00 81.12 139 SER A O 1
ATOM 1153 N N . SER A 1 140 ? 10.488 -11.549 2.599 1.00 87.06 140 SER A N 1
ATOM 1154 C CA . SER A 1 140 ? 11.634 -10.662 2.320 1.00 87.06 140 SER A CA 1
ATOM 1155 C C . SER A 1 140 ? 11.264 -9.340 1.634 1.00 87.06 140 SER A C 1
ATOM 1157 O O . SER A 1 140 ? 12.146 -8.630 1.150 1.00 87.06 140 SER A O 1
ATOM 1159 N N . GLY A 1 141 ? 9.977 -8.991 1.587 1.00 94.00 141 GLY A N 1
ATOM 1160 C CA . GLY A 1 141 ? 9.499 -7.775 0.931 1.00 94.00 141 GLY A CA 1
ATOM 1161 C C . GLY A 1 141 ? 9.803 -6.485 1.695 1.00 94.00 141 GLY A C 1
ATOM 1162 O O . GLY A 1 141 ? 9.833 -6.456 2.929 1.00 94.00 141 GLY A O 1
ATOM 1163 N N . VAL A 1 142 ? 10.006 -5.402 0.948 1.00 95.50 142 VAL A N 1
ATOM 1164 C CA . VAL A 1 142 ? 10.107 -4.033 1.462 1.00 95.50 142 VAL A CA 1
ATOM 1165 C C . VAL A 1 142 ? 9.277 -3.103 0.580 1.00 95.50 142 VAL A C 1
ATOM 1167 O O . VAL A 1 142 ? 9.445 -3.097 -0.635 1.00 95.50 142 VAL A O 1
ATOM 1170 N N . LEU A 1 143 ? 8.386 -2.326 1.193 1.00 96.56 143 LEU A N 1
ATOM 1171 C CA . LEU A 1 143 ? 7.677 -1.208 0.573 1.00 96.56 143 LEU A CA 1
ATOM 1172 C C . LEU A 1 143 ? 8.394 0.089 0.956 1.00 96.56 143 LEU A C 1
ATOM 1174 O O . LEU A 1 143 ? 8.560 0.374 2.143 1.00 96.56 143 LEU A O 1
ATOM 1178 N N . MET A 1 144 ? 8.800 0.874 -0.036 1.00 95.19 144 MET A N 1
ATOM 1179 C CA . MET A 1 144 ? 9.517 2.136 0.166 1.00 95.19 144 MET A CA 1
ATOM 1180 C C . MET A 1 144 ? 9.249 3.112 -0.979 1.00 95.19 144 MET A C 1
ATOM 1182 O O . MET A 1 144 ? 8.695 2.730 -2.008 1.00 95.19 144 MET A O 1
ATOM 1186 N N . ILE A 1 145 ? 9.685 4.358 -0.820 1.00 94.12 145 ILE A N 1
ATOM 1187 C CA . ILE A 1 145 ? 9.824 5.301 -1.934 1.00 94.12 145 ILE A CA 1
ATOM 1188 C C . ILE A 1 145 ? 11.265 5.183 -2.438 1.00 94.12 145 ILE A C 1
ATOM 1190 O O . ILE A 1 145 ? 12.203 5.253 -1.645 1.00 94.12 145 ILE A O 1
ATOM 1194 N N . ASN A 1 146 ? 11.455 4.937 -3.734 1.00 91.12 146 ASN A N 1
ATOM 1195 C CA . ASN A 1 146 ? 12.793 4.826 -4.316 1.00 91.12 146 ASN A CA 1
ATOM 1196 C C . ASN A 1 146 ? 13.451 6.211 -4.509 1.00 91.12 146 ASN A C 1
ATOM 1198 O O . ASN A 1 146 ? 12.852 7.257 -4.262 1.00 91.12 146 ASN A O 1
ATOM 1202 N N . SER A 1 147 ? 14.685 6.227 -5.015 1.00 88.44 147 SER A N 1
ATOM 1203 C CA . SER A 1 147 ? 15.424 7.466 -5.292 1.00 88.44 147 SER A CA 1
ATOM 1204 C C . SER A 1 147 ? 14.790 8.357 -6.367 1.00 88.44 147 SER A C 1
ATOM 1206 O O . SER A 1 147 ? 15.148 9.525 -6.452 1.00 88.44 147 SER A O 1
ATOM 1208 N N . THR A 1 148 ? 13.864 7.834 -7.180 1.00 87.25 148 THR A N 1
ATOM 1209 C CA . THR A 1 148 ? 13.114 8.613 -8.181 1.00 87.25 148 THR A CA 1
ATOM 1210 C C . THR A 1 148 ? 11.802 9.172 -7.626 1.00 87.25 148 THR A C 1
ATOM 1212 O O . THR A 1 148 ? 11.020 9.744 -8.377 1.00 87.25 148 THR A O 1
ATOM 1215 N N . GLY A 1 149 ? 11.525 8.996 -6.329 1.00 88.44 149 GLY A N 1
ATOM 1216 C CA . GLY A 1 149 ? 10.297 9.475 -5.692 1.00 88.44 149 GLY A CA 1
ATOM 1217 C C . GLY A 1 149 ? 9.074 8.584 -5.931 1.00 88.44 149 GLY A C 1
ATOM 1218 O O . GLY A 1 149 ? 7.957 8.981 -5.614 1.00 88.44 149 GLY A O 1
ATOM 1219 N N . SER A 1 150 ? 9.253 7.376 -6.469 1.00 91.00 150 SER A N 1
ATOM 1220 C CA . SER A 1 150 ? 8.163 6.447 -6.776 1.00 91.00 150 SER A CA 1
ATOM 1221 C C . SER A 1 150 ? 8.005 5.376 -5.686 1.00 91.00 150 SER A C 1
ATOM 1223 O O . SER A 1 150 ? 8.995 4.749 -5.295 1.00 91.00 150 SER A O 1
ATOM 1225 N N . PRO A 1 151 ? 6.777 5.106 -5.204 1.00 94.31 151 PRO A N 1
ATOM 1226 C CA . PRO A 1 151 ? 6.479 3.940 -4.382 1.00 94.31 151 PRO A CA 1
ATOM 1227 C C . PRO A 1 151 ? 6.839 2.644 -5.104 1.00 94.31 151 PRO A C 1
ATOM 1229 O O . PRO A 1 151 ? 6.377 2.395 -6.219 1.00 94.31 151 PRO A O 1
ATOM 1232 N N . VAL A 1 152 ? 7.635 1.801 -4.455 1.00 95.88 152 VAL A N 1
ATOM 1233 C CA . VAL A 1 152 ? 8.074 0.509 -4.982 1.00 95.88 152 VAL A CA 1
ATOM 1234 C C . VAL A 1 152 ? 7.976 -0.578 -3.925 1.00 95.88 152 VAL A C 1
ATOM 1236 O O . VAL A 1 152 ? 8.204 -0.346 -2.735 1.00 95.88 152 VAL A O 1
ATOM 1239 N N . VAL A 1 153 ? 7.688 -1.792 -4.383 1.00 96.06 153 VAL A N 1
ATOM 1240 C CA . VAL A 1 153 ? 7.848 -3.010 -3.596 1.00 96.06 153 VAL A CA 1
ATOM 1241 C C . VAL A 1 153 ? 9.056 -3.764 -4.134 1.00 96.06 153 VAL A C 1
ATOM 1243 O O . VAL A 1 153 ? 9.110 -4.108 -5.318 1.00 96.06 153 VAL A O 1
ATOM 1246 N N . VAL A 1 154 ? 10.025 -4.026 -3.260 1.00 94.50 154 VAL A N 1
ATOM 1247 C CA . VAL A 1 154 ? 11.287 -4.686 -3.601 1.00 94.50 154 VAL A CA 1
ATOM 1248 C C . VAL A 1 154 ? 11.518 -5.938 -2.767 1.00 94.50 154 VAL A C 1
ATOM 1250 O O . VAL A 1 154 ? 11.119 -6.020 -1.604 1.00 94.50 154 VAL A O 1
ATOM 1253 N N . MET A 1 155 ? 12.210 -6.910 -3.350 1.00 91.44 155 MET A N 1
ATOM 1254 C CA . MET A 1 155 ? 12.746 -8.057 -2.622 1.00 91.44 155 MET A CA 1
ATOM 1255 C C . MET A 1 155 ? 14.073 -7.673 -1.964 1.00 91.44 155 MET A C 1
ATOM 1257 O O . MET A 1 155 ? 15.012 -7.252 -2.638 1.00 91.44 155 MET A O 1
ATOM 1261 N N . ARG A 1 156 ? 14.185 -7.832 -0.641 1.00 85.69 156 ARG A N 1
ATOM 1262 C CA . ARG A 1 156 ? 15.369 -7.408 0.128 1.00 85.69 156 ARG A CA 1
ATOM 1263 C C . ARG A 1 156 ? 16.653 -8.123 -0.307 1.00 85.69 156 ARG A C 1
ATOM 1265 O O . ARG A 1 156 ? 17.715 -7.516 -0.269 1.00 85.69 156 ARG A O 1
ATOM 1272 N N . GLN A 1 157 ? 16.559 -9.393 -0.705 1.00 82.19 157 GLN A N 1
ATOM 1273 C CA . GLN A 1 157 ? 17.723 -10.242 -0.990 1.00 82.19 157 GLN A CA 1
ATOM 1274 C C . GLN A 1 157 ? 18.492 -9.805 -2.243 1.00 82.19 157 GLN A C 1
ATOM 1276 O O . GLN A 1 157 ? 19.713 -9.705 -2.214 1.00 82.19 157 GLN A O 1
ATOM 1281 N N . ASN A 1 158 ? 17.779 -9.540 -3.337 1.00 85.06 158 ASN A N 1
ATOM 1282 C CA . ASN A 1 158 ? 18.363 -9.259 -4.651 1.00 85.06 158 ASN A CA 1
ATOM 1283 C C . ASN A 1 158 ? 17.987 -7.872 -5.201 1.00 85.06 158 ASN A C 1
ATOM 1285 O O . ASN A 1 158 ? 18.342 -7.549 -6.330 1.00 85.06 158 ASN A O 1
ATOM 1289 N N . LYS A 1 159 ? 17.279 -7.050 -4.412 1.00 87.62 159 LYS A N 1
ATOM 1290 C CA . LYS A 1 159 ? 16.820 -5.696 -4.767 1.00 87.62 159 LYS A CA 1
ATOM 1291 C C . LYS A 1 159 ? 15.938 -5.640 -6.020 1.00 87.62 159 LYS A C 1
ATOM 1293 O O . LYS A 1 159 ? 15.772 -4.572 -6.604 1.00 87.62 159 LYS A O 1
ATOM 1298 N N . THR A 1 160 ? 15.348 -6.761 -6.430 1.00 92.06 160 THR A N 1
ATOM 1299 C CA . THR A 1 160 ? 14.430 -6.784 -7.569 1.00 92.06 160 THR A CA 1
ATOM 1300 C C . THR A 1 160 ? 13.144 -6.045 -7.215 1.00 92.06 160 THR A C 1
ATOM 1302 O O . THR A 1 160 ? 12.525 -6.322 -6.185 1.00 92.06 160 THR A O 1
ATOM 1305 N N . VAL A 1 161 ? 12.733 -5.124 -8.086 1.00 94.25 161 VAL A N 1
ATOM 1306 C CA . VAL A 1 161 ? 11.442 -4.434 -8.006 1.00 94.25 161 VAL A CA 1
ATOM 1307 C C . VAL A 1 161 ? 10.363 -5.369 -8.546 1.00 94.25 161 VAL A C 1
ATOM 1309 O O . VAL A 1 161 ? 10.427 -5.778 -9.701 1.00 94.25 161 VAL A O 1
ATOM 1312 N N . VAL A 1 162 ? 9.380 -5.721 -7.716 1.00 94.31 162 VAL A N 1
ATOM 1313 C CA . VAL A 1 162 ? 8.243 -6.572 -8.124 1.00 94.31 162 VAL A CA 1
ATOM 1314 C C . VAL A 1 162 ? 6.998 -5.755 -8.468 1.00 94.31 162 VAL A C 1
ATOM 1316 O O . VAL A 1 162 ? 6.109 -6.238 -9.168 1.00 94.31 162 VAL A O 1
ATOM 1319 N N . TRP A 1 163 ? 6.934 -4.515 -7.983 1.00 95.88 163 TRP A N 1
ATOM 1320 C CA . TRP A 1 163 ? 5.864 -3.568 -8.271 1.00 95.88 163 TRP A CA 1
ATOM 1321 C C . TRP A 1 163 ? 6.357 -2.132 -8.092 1.00 95.88 163 TRP A C 1
ATOM 1323 O O . TRP A 1 163 ? 7.151 -1.855 -7.190 1.00 95.88 163 TRP A O 1
ATOM 1333 N N . SER A 1 164 ? 5.846 -1.220 -8.912 1.00 94.31 164 SER A N 1
ATOM 1334 C CA . SER A 1 164 ? 6.067 0.220 -8.800 1.00 94.31 164 SER A CA 1
ATOM 1335 C C . SER A 1 164 ? 4.789 0.973 -9.143 1.00 94.31 164 SER A C 1
ATOM 1337 O O . SER A 1 164 ? 4.095 0.608 -10.094 1.00 94.31 164 SER A O 1
ATOM 1339 N N . ALA A 1 165 ? 4.509 2.051 -8.419 1.00 90.50 165 ALA A N 1
ATOM 1340 C CA . ALA A 1 165 ? 3.476 2.997 -8.811 1.00 90.50 165 ALA A CA 1
ATOM 1341 C C . ALA A 1 165 ? 3.886 3.696 -10.117 1.00 90.50 165 ALA A C 1
ATOM 1343 O O . ALA A 1 165 ? 4.980 4.254 -10.207 1.00 90.50 165 ALA A O 1
ATOM 1344 N N . ASN A 1 166 ? 3.011 3.672 -11.123 1.00 81.38 166 ASN A N 1
ATOM 1345 C CA . ASN A 1 166 ? 3.230 4.406 -12.364 1.00 81.38 166 ASN A CA 1
ATOM 1346 C C . ASN A 1 166 ? 2.740 5.851 -12.183 1.00 81.38 166 ASN A C 1
ATOM 1348 O O . ASN A 1 166 ? 1.546 6.124 -12.310 1.00 81.38 166 ASN A O 1
ATOM 1352 N N . SER A 1 167 ? 3.648 6.752 -11.802 1.00 74.75 167 SER A N 1
ATOM 1353 C CA . SER A 1 167 ? 3.365 8.188 -11.703 1.00 74.75 167 SER A CA 1
ATOM 1354 C C . SER A 1 167 ? 3.750 8.871 -13.008 1.00 74.75 167 SER A C 1
ATOM 1356 O O . SER A 1 167 ? 4.905 8.807 -13.419 1.00 74.75 167 SER A O 1
ATOM 1358 N N . THR A 1 168 ? 2.803 9.561 -13.639 1.00 68.50 168 THR A N 1
ATOM 1359 C CA . THR A 1 168 ? 3.057 10.385 -14.834 1.00 68.50 168 THR A CA 1
ATOM 1360 C C . THR A 1 168 ? 3.406 11.832 -14.488 1.00 68.50 168 THR A C 1
ATOM 1362 O O . THR A 1 168 ? 3.814 12.595 -15.360 1.00 68.50 168 THR A O 1
ATOM 1365 N N . LYS A 1 169 ? 3.243 12.225 -13.219 1.00 73.19 169 LYS A N 1
ATOM 1366 C CA . LYS A 1 169 ? 3.539 13.570 -12.724 1.00 73.19 169 LYS A CA 1
ATOM 1367 C C . LYS A 1 169 ? 4.898 13.591 -12.032 1.00 73.19 169 LYS A C 1
ATOM 1369 O O . LYS A 1 169 ? 5.177 12.736 -11.188 1.00 73.19 169 LYS A O 1
ATOM 1374 N N . GLU A 1 170 ? 5.711 14.590 -12.363 1.00 71.25 170 GLU A N 1
ATOM 1375 C CA . GLU A 1 170 ? 6.959 14.868 -11.657 1.00 71.25 170 GLU A CA 1
ATOM 1376 C C . GLU A 1 170 ? 6.682 15.525 -10.303 1.00 71.25 170 GLU A C 1
ATOM 1378 O O . GLU A 1 170 ? 5.807 16.387 -10.170 1.00 71.25 170 GLU A O 1
ATOM 1383 N N . ALA A 1 171 ? 7.444 15.106 -9.294 1.00 71.56 171 ALA A N 1
ATOM 1384 C CA . ALA A 1 171 ? 7.401 15.708 -7.973 1.00 71.56 171 ALA A CA 1
ATOM 1385 C C . ALA A 1 171 ? 8.014 17.111 -8.011 1.00 71.56 171 ALA A C 1
ATOM 1387 O O . ALA A 1 171 ? 9.103 17.305 -8.551 1.00 71.56 171 ALA A O 1
ATOM 1388 N N . LYS A 1 172 ? 7.338 18.089 -7.403 1.00 70.56 172 LYS A N 1
ATOM 1389 C CA . LYS A 1 172 ? 7.847 19.469 -7.315 1.00 70.56 172 LYS A CA 1
ATOM 1390 C C . LYS A 1 172 ? 8.673 19.699 -6.050 1.00 70.56 172 LYS A C 1
ATOM 1392 O O . LYS A 1 172 ? 9.410 20.677 -5.968 1.00 70.56 172 LYS A O 1
ATOM 1397 N N . SER A 1 173 ? 8.528 18.822 -5.059 1.00 77.94 173 SER A N 1
ATOM 1398 C CA . SER A 1 173 ? 9.177 18.913 -3.753 1.00 77.94 173 SER A CA 1
ATOM 1399 C C . SER A 1 173 ? 9.393 17.523 -3.139 1.00 77.94 173 SER A C 1
ATOM 1401 O O . SER A 1 173 ? 9.212 16.505 -3.808 1.00 77.94 173 SER A O 1
ATOM 1403 N N . SER A 1 174 ? 9.788 17.468 -1.862 1.00 85.56 174 SER A N 1
ATOM 1404 C CA . SER A 1 174 ? 9.793 16.226 -1.083 1.00 85.56 174 SER A CA 1
ATOM 1405 C C . SER A 1 174 ? 8.431 15.537 -1.158 1.00 85.56 174 SER A C 1
ATOM 1407 O O . SER A 1 174 ? 7.399 16.184 -0.998 1.00 85.56 174 SER A O 1
ATOM 1409 N N . VAL A 1 175 ? 8.424 14.223 -1.374 1.00 91.25 175 VAL A N 1
ATOM 1410 C CA . VAL A 1 175 ? 7.193 13.432 -1.501 1.00 91.25 175 VAL A CA 1
ATOM 1411 C C . VAL A 1 175 ? 6.966 12.542 -0.294 1.00 91.25 175 VAL A C 1
ATOM 1413 O O . VAL A 1 175 ? 7.911 12.076 0.342 1.00 91.25 175 VAL A O 1
ATOM 1416 N N . VAL A 1 176 ? 5.699 12.247 -0.024 1.00 93.31 176 VAL A N 1
ATOM 1417 C CA . VAL A 1 176 ? 5.279 11.280 0.991 1.00 93.31 176 VAL A CA 1
ATOM 1418 C C . VAL A 1 176 ? 4.211 10.353 0.430 1.00 93.31 176 VAL A C 1
ATOM 1420 O O . VAL A 1 176 ? 3.350 10.763 -0.353 1.00 93.31 176 VAL A O 1
ATOM 1423 N N . LEU A 1 177 ? 4.264 9.092 0.849 1.00 95.12 177 LEU A N 1
ATOM 1424 C CA . LEU A 1 177 ? 3.224 8.102 0.598 1.00 95.12 177 LEU A CA 1
ATOM 1425 C C . LEU A 1 177 ? 2.321 8.042 1.830 1.00 95.12 177 LEU A C 1
ATOM 1427 O O . LEU A 1 177 ? 2.805 7.744 2.920 1.00 95.12 177 LEU A O 1
ATOM 1431 N N . GLN A 1 178 ? 1.032 8.326 1.672 1.00 95.38 178 GLN A N 1
ATOM 1432 C CA . GLN A 1 178 ? 0.087 8.450 2.780 1.00 95.38 178 GLN A CA 1
ATOM 1433 C C . GLN A 1 178 ? -1.137 7.556 2.593 1.00 95.38 178 GLN A C 1
ATOM 1435 O O . GLN A 1 178 ? -1.715 7.521 1.509 1.00 95.38 178 GLN A O 1
ATOM 1440 N N . LEU A 1 179 ? -1.569 6.883 3.661 1.00 96.31 179 LEU A N 1
ATOM 1441 C CA . LEU A 1 179 ? -2.842 6.162 3.702 1.00 96.31 179 LEU A CA 1
ATOM 1442 C C . LEU A 1 179 ? -3.941 7.043 4.310 1.00 96.31 179 LEU A C 1
ATOM 1444 O O . LEU A 1 179 ? -3.911 7.361 5.500 1.00 96.31 179 LEU A O 1
ATOM 1448 N N . LEU A 1 180 ? -4.932 7.411 3.499 1.00 93.31 180 LEU A N 1
ATOM 1449 C CA . LEU A 1 180 ? -6.056 8.251 3.914 1.00 93.31 180 LEU A CA 1
ATOM 1450 C C . LEU A 1 180 ? -7.156 7.449 4.627 1.00 93.31 180 LEU A C 1
ATOM 1452 O O . LEU A 1 180 ? -7.254 6.226 4.509 1.00 93.31 180 LEU A O 1
ATOM 1456 N N . ASN A 1 181 ? -8.037 8.154 5.344 1.00 90.62 181 ASN A N 1
ATOM 1457 C CA . ASN A 1 181 ? -9.182 7.553 6.046 1.00 90.62 181 ASN A CA 1
ATOM 1458 C C . ASN A 1 181 ? -10.245 6.973 5.100 1.00 90.62 181 ASN A C 1
ATOM 1460 O O . ASN A 1 181 ? -11.047 6.149 5.537 1.00 90.62 181 ASN A O 1
ATOM 1464 N N . SER A 1 182 ? -10.233 7.368 3.825 1.00 88.38 182 SER A N 1
ATOM 1465 C CA . SER A 1 182 ? -11.043 6.765 2.761 1.00 88.38 182 SER A CA 1
ATOM 1466 C C . SER A 1 182 ? -10.519 5.396 2.313 1.00 88.38 182 SER A C 1
ATOM 1468 O O . SER A 1 182 ? -11.242 4.642 1.671 1.00 88.38 182 SER A O 1
ATOM 1470 N N . GLY A 1 183 ? -9.280 5.047 2.677 1.00 89.38 183 GLY A N 1
ATOM 1471 C CA . GLY A 1 183 ? -8.582 3.856 2.191 1.00 89.38 183 GLY A CA 1
ATOM 1472 C C . GLY A 1 183 ? -7.739 4.123 0.945 1.00 89.38 183 GLY A C 1
ATOM 1473 O O . GLY A 1 183 ? -7.051 3.218 0.481 1.00 89.38 183 GLY A O 1
ATOM 1474 N N . ASN A 1 184 ? -7.744 5.357 0.429 1.00 93.25 184 ASN A N 1
ATOM 1475 C CA . ASN A 1 184 ? -6.886 5.745 -0.681 1.00 93.25 184 ASN A CA 1
ATOM 1476 C C . ASN A 1 184 ? -5.434 5.897 -0.206 1.00 93.25 184 ASN A C 1
ATOM 1478 O O . ASN A 1 184 ? -5.130 6.712 0.669 1.00 93.25 184 ASN A O 1
ATOM 1482 N N . LEU A 1 185 ? -4.536 5.110 -0.788 1.00 95.12 185 LEU A N 1
ATOM 1483 C CA . LEU A 1 185 ? -3.095 5.288 -0.681 1.00 95.12 185 LEU A CA 1
ATOM 1484 C C . LEU A 1 185 ? -2.635 6.277 -1.754 1.00 95.12 185 LEU A C 1
ATOM 1486 O O . LEU A 1 185 ? -2.798 6.013 -2.945 1.00 95.12 185 LEU A O 1
ATOM 1490 N N . VAL A 1 186 ? -2.051 7.397 -1.337 1.00 93.75 186 VAL A N 1
ATOM 1491 C CA . VAL A 1 186 ? -1.699 8.512 -2.226 1.00 93.75 186 VAL A CA 1
ATOM 1492 C C . VAL A 1 186 ? -0.226 8.875 -2.118 1.00 93.75 186 VAL A C 1
ATOM 1494 O O . VAL A 1 186 ? 0.340 8.912 -1.026 1.00 93.75 186 VAL A O 1
ATOM 1497 N N . LEU A 1 187 ? 0.392 9.170 -3.257 1.00 93.00 187 LEU A N 1
ATOM 1498 C CA . LEU A 1 187 ? 1.686 9.833 -3.343 1.00 93.00 187 LEU A CA 1
ATOM 1499 C C . LEU A 1 187 ? 1.437 11.323 -3.572 1.00 93.00 187 LEU A C 1
ATOM 1501 O O . LEU A 1 187 ? 0.788 11.699 -4.552 1.00 93.00 187 LEU A O 1
ATOM 1505 N N . ARG A 1 188 ? 1.957 12.173 -2.690 1.00 90.56 188 ARG A N 1
ATOM 1506 C CA . ARG A 1 188 ? 1.783 13.628 -2.779 1.00 90.56 188 ARG A CA 1
ATOM 1507 C C . ARG A 1 188 ? 3.041 14.377 -2.371 1.00 90.56 188 ARG A C 1
ATOM 1509 O O . ARG A 1 188 ? 3.878 13.837 -1.649 1.00 90.56 188 ARG A O 1
ATOM 1516 N N . ASP A 1 189 ? 3.122 15.636 -2.785 1.00 88.56 189 ASP A N 1
ATOM 1517 C CA . ASP A 1 189 ? 4.088 16.584 -2.239 1.00 88.56 189 ASP A CA 1
ATOM 1518 C C . ASP A 1 189 ? 3.834 16.770 -0.732 1.00 88.56 189 ASP A C 1
ATOM 1520 O O . ASP A 1 189 ? 2.696 16.990 -0.298 1.00 88.56 189 ASP A O 1
ATOM 1524 N N . GLU A 1 190 ? 4.892 16.705 0.072 1.00 85.44 190 GLU A N 1
ATOM 1525 C CA . GLU A 1 190 ? 4.856 16.789 1.536 1.00 85.44 190 GLU A CA 1
ATOM 1526 C C . GLU A 1 190 ? 4.203 18.091 2.012 1.00 85.44 190 GLU A C 1
ATOM 1528 O O . GLU A 1 190 ? 3.377 18.072 2.926 1.00 85.44 190 GLU A O 1
ATOM 1533 N N . GLN A 1 191 ? 4.509 19.195 1.324 1.00 78.62 191 GLN A N 1
ATOM 1534 C CA . GLN A 1 191 ? 4.026 20.541 1.640 1.00 78.62 191 GLN A CA 1
ATOM 1535 C C . GLN A 1 191 ? 2.593 20.811 1.157 1.00 78.62 191 GLN A C 1
ATOM 1537 O O . GLN A 1 191 ? 1.989 21.807 1.550 1.00 78.62 191 GLN A O 1
ATOM 1542 N N . SER A 1 192 ? 2.030 19.947 0.307 1.00 71.81 192 SER A N 1
ATOM 1543 C CA . SER A 1 192 ? 0.659 20.106 -0.179 1.00 71.81 192 SER A CA 1
ATOM 1544 C C . SER A 1 192 ? -0.332 19.498 0.818 1.00 71.81 192 SER A C 1
ATOM 1546 O O . SER A 1 192 ? -0.189 18.341 1.215 1.00 71.81 192 SER A O 1
ATOM 1548 N N . SER A 1 193 ? -1.358 20.254 1.218 1.00 61.50 193 SER A N 1
ATOM 1549 C CA . SER A 1 193 ? -2.355 19.818 2.210 1.00 61.50 193 SER A CA 1
ATOM 1550 C C . SER A 1 193 ? -3.300 18.714 1.717 1.00 61.50 193 SER A C 1
ATOM 1552 O O . SER A 1 193 ? -4.179 18.300 2.456 1.00 61.50 193 SER A O 1
ATOM 1554 N N . GLY A 1 194 ? -3.126 18.188 0.500 1.00 56.75 194 GLY A N 1
ATOM 1555 C CA . GLY A 1 194 ? -3.895 17.049 -0.013 1.00 56.75 194 GLY A CA 1
ATOM 1556 C C . GLY A 1 194 ? -5.381 17.318 -0.291 1.00 56.75 194 GLY A C 1
ATOM 1557 O O . GLY A 1 194 ? -6.041 16.432 -0.824 1.00 56.75 194 GLY A O 1
ATOM 1558 N N . ASP A 1 195 ? -5.875 18.527 -0.010 1.00 55.44 195 ASP A N 1
ATOM 1559 C CA . ASP A 1 195 ? -7.285 18.925 -0.163 1.00 55.44 195 ASP A CA 1
ATOM 1560 C C . ASP A 1 195 ? -7.605 19.537 -1.546 1.00 55.44 195 ASP A C 1
ATOM 1562 O O . ASP A 1 195 ? -8.745 19.889 -1.847 1.00 55.44 195 ASP A O 1
ATOM 1566 N N . GLY A 1 196 ? -6.601 19.675 -2.419 1.00 53.97 196 GLY A N 1
ATOM 1567 C CA . GLY A 1 196 ? -6.766 20.192 -3.779 1.00 53.97 196 GLY A CA 1
ATOM 1568 C C . GLY A 1 196 ? -7.065 19.087 -4.794 1.00 53.97 196 GLY A C 1
ATOM 1569 O O . GLY A 1 196 ? -6.254 18.170 -4.967 1.00 53.97 196 GLY A O 1
ATOM 1570 N N . LEU A 1 197 ? -8.191 19.214 -5.508 1.00 48.75 197 LEU A N 1
ATOM 1571 C CA . LEU A 1 197 ? -8.607 18.364 -6.632 1.00 48.75 197 LEU A CA 1
ATOM 1572 C C . LEU A 1 197 ? -7.491 18.336 -7.706 1.00 48.75 197 LEU A C 1
ATOM 1574 O O . LEU A 1 197 ? -7.348 19.273 -8.487 1.00 48.75 197 LEU A O 1
ATOM 1578 N N . GLY A 1 198 ? -6.664 17.284 -7.723 1.00 56.56 198 GLY A N 1
ATOM 1579 C CA . GLY A 1 198 ? -5.561 17.106 -8.687 1.00 56.56 198 GLY A CA 1
ATOM 1580 C C . GLY A 1 198 ? -4.134 17.124 -8.114 1.00 56.56 198 GLY A C 1
ATOM 1581 O O . GLY A 1 198 ? -3.184 16.994 -8.891 1.00 56.56 198 GLY A O 1
ATOM 1582 N N . SER A 1 199 ? -3.976 17.244 -6.791 1.00 71.69 199 SER A N 1
ATOM 1583 C CA . SER A 1 199 ? -2.676 17.377 -6.102 1.00 71.69 199 SER A CA 1
ATOM 1584 C C . SER A 1 199 ? -1.851 16.090 -5.963 1.00 71.69 199 SER A C 1
ATOM 1586 O O . SER A 1 199 ? -0.657 16.165 -5.683 1.00 71.69 199 SER A O 1
ATOM 1588 N N . TYR A 1 200 ? -2.443 14.912 -6.166 1.00 87.25 200 TYR A N 1
ATOM 1589 C CA . TYR A 1 200 ? -1.703 13.657 -6.034 1.00 87.25 200 TYR A CA 1
ATOM 1590 C C . TYR A 1 200 ? -0.885 13.362 -7.293 1.00 87.25 200 TYR A C 1
ATOM 1592 O O . TYR A 1 200 ? -1.357 13.526 -8.427 1.00 87.25 200 TYR A O 1
ATOM 1600 N N . LEU A 1 201 ? 0.348 12.917 -7.062 1.00 89.38 201 LEU A N 1
ATOM 1601 C CA . LEU A 1 201 ? 1.261 12.404 -8.080 1.00 89.38 201 LEU A CA 1
ATOM 1602 C C . LEU A 1 201 ? 0.814 11.007 -8.529 1.00 89.38 201 LEU A C 1
ATOM 1604 O O . LEU A 1 201 ? 0.850 10.688 -9.712 1.00 89.38 201 LEU A O 1
ATOM 1608 N N . TRP A 1 202 ? 0.310 10.212 -7.583 1.00 92.38 202 TRP A N 1
ATOM 1609 C CA . TRP A 1 202 ? -0.280 8.897 -7.818 1.00 92.38 202 TRP A CA 1
ATOM 1610 C C . TRP A 1 202 ? -1.317 8.579 -6.735 1.00 92.38 202 TRP A C 1
ATOM 1612 O O . TRP A 1 202 ? -1.167 9.021 -5.594 1.00 92.38 202 TRP A O 1
ATOM 1622 N N . GLN A 1 203 ? -2.340 7.788 -7.058 1.00 92.50 203 GLN A N 1
ATOM 1623 C CA . GLN A 1 203 ? -3.296 7.284 -6.074 1.00 92.50 203 GLN A CA 1
ATOM 1624 C C . GLN A 1 203 ? -3.755 5.858 -6.389 1.00 92.50 203 GLN A C 1
ATOM 1626 O O . GLN A 1 203 ? -3.923 5.477 -7.545 1.00 92.50 203 GLN A O 1
ATOM 1631 N N . SER A 1 204 ? -4.001 5.073 -5.342 1.00 91.81 204 SER A N 1
ATOM 1632 C CA . SER A 1 204 ? -4.478 3.689 -5.460 1.00 91.81 204 SER A CA 1
ATOM 1633 C C . SER A 1 204 ? -5.885 3.574 -6.041 1.00 91.81 204 SER A C 1
ATOM 1635 O O . SER A 1 204 ? -6.202 2.563 -6.663 1.00 91.81 204 SER A O 1
ATOM 1637 N N . PHE A 1 205 ? -6.718 4.603 -5.863 1.00 88.50 205 PHE A N 1
ATOM 1638 C CA . PHE A 1 205 ? -8.105 4.599 -6.329 1.00 88.50 205 PHE A CA 1
ATOM 1639 C C . PHE A 1 205 ? -8.241 4.587 -7.855 1.00 88.50 205 PHE A C 1
ATOM 1641 O O . PHE A 1 205 ? -9.249 4.089 -8.347 1.00 88.50 205 PHE A O 1
ATOM 1648 N N . ASP A 1 206 ? -7.213 5.027 -8.587 1.00 85.62 206 ASP A N 1
ATOM 1649 C CA . ASP A 1 206 ? -7.163 4.936 -10.055 1.00 85.62 206 ASP A CA 1
ATOM 1650 C C . ASP A 1 206 ? -6.845 3.509 -10.542 1.00 85.62 206 ASP A C 1
ATOM 1652 O O . ASP A 1 206 ? -6.963 3.200 -11.723 1.00 85.62 206 ASP A O 1
ATOM 1656 N N . TYR A 1 207 ? -6.440 2.617 -9.632 1.00 84.06 207 TYR A N 1
ATOM 1657 C CA . TYR A 1 207 ? -6.058 1.237 -9.925 1.00 84.06 207 TYR A CA 1
ATOM 1658 C C . TYR A 1 207 ? -6.839 0.268 -9.021 1.00 84.06 207 TYR A C 1
ATOM 1660 O O . TYR A 1 207 ? -6.243 -0.382 -8.148 1.00 84.06 207 TYR A O 1
ATOM 1668 N N . PRO A 1 208 ? -8.176 0.177 -9.183 1.00 77.62 208 PRO A N 1
ATOM 1669 C CA . PRO A 1 208 ? -9.017 -0.699 -8.376 1.00 77.62 208 PRO A CA 1
ATOM 1670 C C . PRO A 1 208 ? -8.643 -2.179 -8.543 1.00 77.62 208 PRO A C 1
ATOM 1672 O O . PRO A 1 208 ? -8.111 -2.617 -9.567 1.00 77.62 208 PRO A O 1
ATOM 1675 N N . CYS A 1 209 ? -8.942 -2.966 -7.509 1.00 76.88 209 CYS A N 1
ATOM 1676 C CA . CYS A 1 209 ? -8.839 -4.424 -7.545 1.00 76.88 209 CYS A CA 1
ATOM 1677 C C . CYS A 1 209 ? -10.228 -5.041 -7.779 1.00 76.88 209 CYS A C 1
ATOM 1679 O O . CYS A 1 209 ? -10.812 -4.854 -8.841 1.00 76.88 209 CYS A O 1
ATOM 1681 N N . ASP A 1 210 ? -10.745 -5.786 -6.809 1.00 66.62 210 ASP A N 1
ATOM 1682 C CA . ASP A 1 210 ? -12.059 -6.438 -6.812 1.00 66.62 210 ASP A CA 1
ATOM 1683 C C . ASP A 1 210 ? -13.085 -5.730 -5.908 1.00 66.62 210 ASP A C 1
ATOM 1685 O O . ASP A 1 210 ? -14.262 -6.080 -5.910 1.00 66.62 210 ASP A O 1
ATOM 1689 N N . THR A 1 211 ? -12.645 -4.722 -5.151 1.00 67.62 211 THR A N 1
ATOM 1690 C CA . THR A 1 211 ? -13.458 -3.993 -4.175 1.00 67.62 211 THR A CA 1
ATOM 1691 C C . THR A 1 211 ? -13.561 -2.520 -4.556 1.00 67.62 211 THR A C 1
ATOM 1693 O O . THR A 1 211 ? -12.549 -1.871 -4.820 1.00 67.62 211 THR A O 1
ATOM 1696 N N . LEU A 1 212 ? -14.784 -1.982 -4.536 1.00 70.56 212 LEU A N 1
ATOM 1697 C CA . LEU A 1 212 ? -15.051 -0.551 -4.677 1.00 70.56 212 LEU A CA 1
ATOM 1698 C C . LEU A 1 212 ? -15.319 0.053 -3.291 1.00 70.56 212 LEU A C 1
ATOM 1700 O O . LEU A 1 212 ? -16.299 -0.293 -2.631 1.00 70.56 212 LEU A O 1
ATOM 1704 N N . LEU A 1 213 ? -14.437 0.940 -2.841 1.00 70.25 213 LEU A N 1
ATOM 1705 C CA . LEU A 1 213 ? -14.574 1.688 -1.594 1.00 70.25 213 LEU A CA 1
ATOM 1706 C C . LEU A 1 213 ? -15.414 2.957 -1.797 1.00 70.25 213 LEU A C 1
ATOM 1708 O O . LEU A 1 213 ? -15.481 3.484 -2.912 1.00 70.25 213 LEU A O 1
ATOM 1712 N N . PRO A 1 214 ? -16.023 3.496 -0.723 1.00 68.38 214 PRO A N 1
ATOM 1713 C CA . PRO A 1 214 ? -16.597 4.836 -0.759 1.00 68.38 214 PRO A CA 1
ATOM 1714 C C . PRO A 1 214 ? -15.564 5.846 -1.279 1.00 68.38 214 PRO A C 1
ATOM 1716 O O . PRO A 1 214 ? -14.396 5.761 -0.916 1.00 68.38 214 PRO A O 1
ATOM 1719 N N . GLU A 1 215 ? -16.004 6.787 -2.119 1.00 76.94 215 GLU A N 1
ATOM 1720 C CA . GLU A 1 215 ? -15.179 7.810 -2.799 1.00 76.94 215 GLU A CA 1
ATOM 1721 C C . GLU A 1 215 ? -14.346 7.324 -4.000 1.00 76.94 215 GLU A C 1
ATOM 1723 O O . GLU A 1 215 ? -13.809 8.159 -4.734 1.00 76.94 215 GLU A O 1
ATOM 1728 N N . MET A 1 216 ? -14.286 6.016 -4.278 1.00 74.12 216 MET A N 1
ATOM 1729 C CA . MET A 1 216 ? -13.752 5.539 -5.557 1.00 74.12 216 MET A CA 1
ATOM 1730 C C . MET A 1 216 ? -14.687 5.943 -6.700 1.00 74.12 216 MET A C 1
ATOM 1732 O O . MET A 1 216 ? -15.911 5.841 -6.597 1.00 74.12 216 MET A O 1
ATOM 1736 N N . LYS A 1 217 ? -14.102 6.390 -7.812 1.00 71.75 217 LYS A N 1
ATOM 1737 C CA . LYS A 1 217 ? -14.843 6.709 -9.033 1.00 71.75 217 LYS A CA 1
ATOM 1738 C C . LYS A 1 217 ? -14.811 5.502 -9.958 1.00 71.75 217 LYS A C 1
ATOM 1740 O O . LYS A 1 217 ? -13.747 4.951 -10.213 1.00 71.75 217 LYS A O 1
ATOM 1745 N N . LEU A 1 218 ? -15.978 5.107 -10.456 1.00 65.62 218 LEU A N 1
ATOM 1746 C CA . LEU A 1 218 ? -16.111 4.068 -11.470 1.00 65.62 218 LEU A CA 1
ATOM 1747 C C . LEU A 1 218 ? -16.476 4.733 -12.800 1.00 65.62 218 LEU A C 1
ATOM 1749 O O . LEU A 1 218 ? -17.533 5.354 -12.904 1.00 65.62 218 LEU A O 1
ATOM 1753 N N . GLY A 1 219 ? -15.608 4.614 -13.800 1.00 63.06 219 GLY A N 1
ATOM 1754 C CA . GLY A 1 219 ? -15.802 5.209 -15.122 1.00 63.06 219 GLY A CA 1
ATOM 1755 C C . GLY A 1 219 ? -14.513 5.804 -15.678 1.00 63.06 219 GLY A C 1
ATOM 1756 O O . GLY A 1 219 ? -13.487 5.772 -15.012 1.00 63.06 219 GLY A O 1
ATOM 1757 N N . TRP A 1 220 ? -14.601 6.342 -16.894 1.00 57.41 220 TRP A N 1
ATOM 1758 C CA . TRP A 1 220 ? -13.469 6.924 -17.612 1.00 57.41 220 TRP A CA 1
ATOM 1759 C C . TRP A 1 220 ? -13.274 8.399 -17.240 1.00 57.41 220 TRP A C 1
ATOM 1761 O O . TRP A 1 220 ? -14.177 9.224 -17.417 1.00 57.41 220 TRP A O 1
ATOM 1771 N N . ASP A 1 221 ? -12.083 8.750 -16.780 1.00 67.94 221 ASP A N 1
ATOM 1772 C CA . ASP A 1 221 ? -11.577 10.109 -16.704 1.00 67.94 221 ASP A CA 1
ATOM 1773 C C . ASP A 1 221 ? -11.051 10.535 -18.081 1.00 67.94 221 ASP A C 1
ATOM 1775 O O . ASP A 1 221 ? -9.940 10.224 -18.508 1.00 67.94 221 ASP A O 1
ATOM 1779 N N . LEU A 1 222 ? -11.867 11.318 -18.784 1.00 68.12 222 LEU A N 1
ATOM 1780 C CA . LEU A 1 222 ? -11.556 11.826 -20.121 1.00 68.12 222 LEU A CA 1
ATOM 1781 C C . LEU A 1 222 ? -10.333 12.762 -20.165 1.00 68.12 222 LEU A C 1
ATOM 1783 O O . LEU A 1 222 ? -9.845 13.056 -21.255 1.00 68.12 222 LEU A O 1
ATOM 1787 N N . LYS A 1 223 ? -9.840 13.262 -19.021 1.00 70.31 223 LYS A N 1
ATOM 1788 C CA . LYS A 1 223 ? -8.650 14.128 -18.966 1.00 70.31 223 LYS A CA 1
ATOM 1789 C C . LYS A 1 223 ? -7.358 13.328 -18.880 1.00 70.31 223 LYS A C 1
ATOM 1791 O O . LYS A 1 223 ? -6.352 13.758 -19.437 1.00 70.31 223 LYS A O 1
ATOM 1796 N N . THR A 1 224 ? -7.368 12.217 -18.150 1.00 66.12 224 THR A N 1
ATOM 1797 C CA . THR A 1 224 ? -6.182 11.372 -17.932 1.00 66.12 224 THR A CA 1
ATOM 1798 C C . THR A 1 224 ? -6.184 10.113 -18.798 1.00 66.12 224 THR A C 1
ATOM 1800 O O . THR A 1 224 ? -5.129 9.505 -18.963 1.00 66.12 224 THR A O 1
ATOM 1803 N N . GLY A 1 225 ? -7.330 9.749 -19.382 1.00 60.97 225 GLY A N 1
ATOM 1804 C CA . GLY A 1 225 ? -7.511 8.527 -20.167 1.00 60.97 225 GLY A CA 1
ATOM 1805 C C . GLY A 1 225 ? -7.566 7.248 -19.324 1.00 60.97 225 GLY A C 1
ATOM 1806 O O . GLY A 1 225 ? -7.379 6.168 -19.886 1.00 60.97 225 GLY A O 1
ATOM 1807 N N . LEU A 1 226 ? -7.773 7.378 -18.007 1.00 59.88 226 LEU A N 1
ATOM 1808 C CA . LEU A 1 226 ? -7.903 6.283 -17.032 1.00 59.88 226 LEU A CA 1
ATOM 1809 C C . LEU A 1 226 ? -9.363 5.954 -16.739 1.00 59.88 226 LEU A C 1
ATOM 1811 O O . LEU A 1 226 ? -10.179 6.894 -16.786 1.00 59.88 226 LEU A O 1
#

Secondary structure (DSSP, 8-state):
----------SS--EEEEE-SSS--EEEEE-PPB-SSSBTT-------TT-PPP----HHHHHHHHHHT-------SEE-TT-EEETTSPPEE-TTSSEEEEEE--TT--EEEEEEEETT-SS--EEEETTSSSPEESS-EEEEE-TTS-EEEEETTT--EEEE----SPPSS-EEEEE-TTS-EEEEETTS-S-STT-EEEEGGGS--S---TT---S--TTTT-

Sequence (226 aa):
MSHLLEKSLRVYNYKIILREYGRAQKSFIGVRPWNGLRFSGAPTLRTNPIFQFNFVSNEDECFKLLLFFYEFSYASDTISPSNFISDNGKTLVSKEKRFELGFFSPGSSKNRYVGIWYKNIAVRTVVWVANRINPINYSSGVLMINSTGSPVVVMRQNKTVVWSANSTKEAKSSVVLQLLNSGNLVLRDEQSSGDGLGSYLWQSFDYPCDTLLPEMKLGWDLKTGL